Protein AF-L7FP05-F1 (afdb_monomer_lite)

Sequence (248 aa):
MRGLSGYHIMIVSKYLETIKDFINLELVCKKFGGNMEKFHFNPILLNSKTIRYFPNIETLHLWDVEDENFGNGFMMNTKEKVECENKGVLKKEFFRIIVWFDVDFETVDRNKSRNIEFKIVSYTQNDREKFGNVIPSSVTSIGDWCFGECSGLSGVTIPSSVTSIGKYCFYGCSSLSGVTIPSSVTYIGGGCFSECSSLSSVTIPSSVTYIGDRCFSRCSSLSSVTIPSSVRSIGIECFPSDTIVHRN

Radius of gyration: 23.56 Å; chains: 1; bounding box: 48×53×64 Å

pLDDT: mean 91.53, std 10.81, range [43.62, 98.75]

Secondary structure (DSSP, 8-state):
--PPPHHHHHHHGGG--SHHHHHHHHHH-GGGTT-GGG-SB-SS---TTTGGG-TT--EEEE-STTS--TT---B---SS--B----SS-----SEEEEEEEEEHHHHHHTTTSSEEEEEEEE-HHHHHHH-S---TT--EE-TTTTTT-TT----B--TT--EE-TTTTTT-TT--EEE--TT--EE-TTTTTT-TT--EEE--TT--EE-TTTTTT-TT--EEEE-TT--EE-TT-S-TT-EEEE-

Organism: NCBI:txid370355

Structure (mmCIF, N/CA/C/O backbone):
data_AF-L7FP05-F1
#
_entry.id   AF-L7FP05-F1
#
loop_
_atom_site.group_PDB
_atom_site.id
_atom_site.type_symbol
_atom_site.label_atom_id
_atom_site.label_alt_id
_atom_site.label_comp_id
_atom_site.label_asym_id
_atom_site.label_entity_id
_atom_site.label_seq_id
_atom_site.pdbx_PDB_ins_code
_atom_site.Cartn_x
_atom_site.Cartn_y
_atom_site.Cartn_z
_atom_site.occupancy
_atom_site.B_iso_or_equiv
_atom_site.auth_seq_id
_atom_site.auth_comp_id
_atom_site.auth_asym_id
_atom_site.auth_atom_id
_atom_site.pdbx_PDB_model_num
ATOM 1 N N . MET A 1 1 ? -12.040 32.292 33.523 1.00 47.88 1 MET A N 1
ATOM 2 C CA . MET A 1 1 ? -11.312 31.268 32.737 1.00 47.88 1 MET A CA 1
ATOM 3 C C . MET A 1 1 ? -12.309 30.225 32.252 1.00 47.88 1 MET A C 1
ATOM 5 O O . MET A 1 1 ? -12.988 29.637 33.085 1.00 47.88 1 MET A O 1
ATOM 9 N N . ARG A 1 2 ? -12.462 30.013 30.938 1.00 60.38 2 ARG A N 1
ATOM 10 C CA . ARG A 1 2 ? -13.268 28.888 30.428 1.00 60.38 2 ARG A CA 1
ATOM 11 C C . ARG A 1 2 ? -12.472 27.602 30.676 1.00 60.38 2 ARG A C 1
ATOM 13 O O . ARG A 1 2 ? -11.461 27.381 30.026 1.00 60.38 2 ARG A O 1
ATOM 20 N N . GLY A 1 3 ? -12.862 26.818 31.680 1.00 69.50 3 GLY A N 1
ATOM 21 C CA . GLY A 1 3 ? -12.157 25.580 32.031 1.00 69.50 3 GLY A CA 1
ATOM 22 C C . GLY A 1 3 ? -12.378 24.461 31.005 1.00 69.50 3 GLY A C 1
ATOM 23 O O . GLY A 1 3 ? -13.425 24.421 30.361 1.00 69.50 3 GLY A O 1
ATOM 24 N N . LEU A 1 4 ? -11.434 23.517 30.921 1.00 75.56 4 LEU A N 1
ATOM 25 C CA . LEU A 1 4 ? -11.467 22.338 30.037 1.00 75.56 4 LEU A CA 1
ATOM 26 C C . LEU A 1 4 ? -12.818 21.604 30.101 1.00 75.56 4 LEU A C 1
ATOM 28 O O . LEU A 1 4 ? -13.252 21.209 31.184 1.00 75.56 4 LEU A O 1
ATOM 32 N N . SER A 1 5 ? -13.501 21.449 28.967 1.00 82.00 5 SER A N 1
ATOM 33 C CA . SER A 1 5 ? -14.763 20.692 28.859 1.00 82.00 5 SER A CA 1
ATOM 34 C C . SER A 1 5 ? -14.511 19.215 28.530 1.00 82.00 5 SER A C 1
ATOM 36 O O . SER A 1 5 ? -13.389 18.839 28.201 1.00 82.00 5 SER A O 1
ATOM 38 N N . GLY A 1 6 ? -15.558 18.381 28.546 1.00 78.44 6 GLY A N 1
ATOM 39 C CA . GLY A 1 6 ? -15.444 16.978 28.121 1.00 78.44 6 GLY A CA 1
ATOM 40 C C . GLY A 1 6 ? -14.928 16.806 26.684 1.00 78.44 6 GLY A C 1
ATOM 41 O O . GLY A 1 6 ? -14.148 15.902 26.421 1.00 78.44 6 GLY A O 1
ATOM 42 N N . TYR A 1 7 ? -15.251 17.736 25.778 1.00 83.50 7 TYR A N 1
ATOM 43 C CA . TYR A 1 7 ? -14.687 17.738 24.421 1.00 83.50 7 TYR A CA 1
ATOM 44 C C . TYR A 1 7 ? -13.173 17.966 24.411 1.00 83.50 7 TYR A C 1
ATOM 46 O O . TYR A 1 7 ? -12.457 17.315 23.657 1.00 83.50 7 TYR A O 1
ATOM 54 N N . HIS A 1 8 ? -12.665 18.851 25.276 1.00 86.50 8 HIS A N 1
ATOM 55 C CA . HIS A 1 8 ? -11.219 19.048 25.403 1.00 86.50 8 HIS A CA 1
ATOM 56 C C . HIS A 1 8 ? -10.548 17.772 25.911 1.00 86.50 8 HIS A C 1
ATOM 58 O O . HIS A 1 8 ? -9.477 17.410 25.435 1.00 86.50 8 HIS A O 1
ATOM 64 N N . ILE A 1 9 ? -11.201 17.066 26.836 1.00 84.56 9 ILE A N 1
ATOM 65 C CA . ILE A 1 9 ? -10.705 15.784 27.321 1.00 84.56 9 ILE A CA 1
ATOM 66 C C . ILE A 1 9 ? -10.676 14.737 26.216 1.00 84.56 9 ILE A C 1
ATOM 68 O O . ILE A 1 9 ? -9.657 14.080 26.097 1.00 84.56 9 ILE A O 1
ATOM 72 N N . MET A 1 10 ? -11.696 14.624 25.362 1.00 85.12 10 MET A N 1
ATOM 73 C CA . MET A 1 10 ? -11.640 13.686 24.230 1.00 85.12 10 MET A CA 1
ATOM 74 C C . MET A 1 10 ? -10.420 13.926 23.328 1.00 85.12 10 MET A C 1
ATOM 76 O O . MET A 1 10 ? -9.794 12.971 22.877 1.00 85.12 10 MET A O 1
ATOM 80 N N . ILE A 1 11 ? -10.038 15.190 23.112 1.00 84.69 11 ILE A N 1
ATOM 81 C CA . ILE A 1 11 ? -8.838 15.543 22.337 1.00 84.69 11 ILE A CA 1
ATOM 82 C C . ILE A 1 11 ? -7.559 15.119 23.068 1.00 84.69 11 ILE A C 1
ATOM 84 O O . ILE A 1 11 ? -6.631 14.627 22.432 1.00 84.69 11 ILE A O 1
ATOM 88 N N . VAL A 1 12 ? -7.492 15.316 24.386 1.00 85.00 12 VAL A N 1
ATOM 89 C CA . VAL A 1 12 ? -6.332 14.931 25.208 1.00 85.00 12 VAL A CA 1
ATOM 90 C C . VAL A 1 12 ? -6.254 13.412 25.392 1.00 85.00 12 VAL A C 1
ATOM 92 O O . VAL A 1 12 ? -5.159 12.863 25.454 1.00 85.00 12 VAL A O 1
ATOM 95 N N . SER A 1 13 ? -7.392 12.717 25.405 1.00 84.94 13 SER A N 1
ATOM 96 C CA . SER A 1 13 ? -7.488 11.272 25.612 1.00 84.94 13 SER A CA 1
ATOM 97 C C . SER A 1 13 ? -6.746 10.450 24.562 1.00 84.94 13 SER A C 1
ATOM 99 O O . SER A 1 13 ? -6.399 9.311 24.841 1.00 84.94 13 SER A O 1
ATOM 101 N N . LYS A 1 14 ? -6.436 11.024 23.393 1.00 81.88 14 LYS A N 1
ATOM 102 C CA . LYS A 1 14 ? -5.593 10.378 22.373 1.00 81.88 14 LYS A CA 1
ATOM 103 C C . LYS A 1 14 ? -4.158 10.090 22.841 1.00 81.88 14 LYS A C 1
ATOM 105 O O . LYS A 1 14 ? -3.442 9.367 22.165 1.00 81.88 14 LYS A O 1
ATOM 110 N N . TYR A 1 15 ? -3.726 10.718 23.936 1.00 87.31 15 TYR A N 1
ATOM 111 C CA . TYR A 1 15 ? -2.420 10.497 24.559 1.00 87.31 15 TYR A CA 1
ATOM 112 C C . TYR A 1 15 ? -2.486 9.517 25.740 1.00 87.31 15 TYR A C 1
ATOM 114 O O . TYR A 1 15 ? -1.480 9.313 26.409 1.00 87.31 15 TYR A O 1
ATOM 122 N N . LEU A 1 16 ? -3.663 8.963 26.043 1.00 90.44 16 LEU A N 1
ATOM 123 C CA . LEU A 1 16 ? -3.819 7.943 27.075 1.00 90.44 16 LEU A CA 1
ATOM 124 C C . LEU A 1 16 ? -3.597 6.567 26.457 1.00 90.44 16 LEU A C 1
ATOM 126 O O . LEU A 1 16 ? -4.083 6.290 25.364 1.00 90.44 16 LEU A O 1
ATOM 130 N N . GLU A 1 17 ? -2.896 5.702 27.179 1.00 88.62 17 GLU A N 1
ATOM 131 C CA . GLU A 1 17 ? -2.441 4.419 26.638 1.00 88.62 17 GLU A CA 1
ATOM 132 C C . GLU A 1 17 ? -3.298 3.255 27.132 1.00 88.62 17 GLU A C 1
ATOM 134 O O . GLU A 1 17 ? -3.473 2.256 26.435 1.00 88.62 17 GLU A O 1
ATOM 139 N N . THR A 1 18 ? -3.860 3.367 28.338 1.00 92.12 18 THR A N 1
ATOM 140 C CA . THR A 1 18 ? -4.535 2.249 28.995 1.00 92.12 18 THR A CA 1
ATOM 141 C C . THR A 1 18 ? -5.907 2.630 29.517 1.00 92.12 18 THR A C 1
ATOM 143 O O . THR A 1 18 ? -6.175 3.773 29.879 1.00 92.12 18 THR A O 1
ATOM 146 N N . ILE A 1 19 ? -6.778 1.631 29.682 1.00 92.75 19 ILE A N 1
ATOM 147 C CA . ILE A 1 19 ? -8.094 1.829 30.305 1.00 92.75 19 ILE A CA 1
ATOM 148 C C . ILE A 1 19 ? -7.995 2.442 31.712 1.00 92.75 19 ILE A C 1
ATOM 150 O O . ILE A 1 19 ? -8.890 3.168 32.140 1.00 92.75 19 ILE A O 1
ATOM 154 N N . LYS A 1 20 ? -6.893 2.187 32.432 1.00 92.94 20 LYS A N 1
ATOM 155 C CA . LYS A 1 20 ? -6.668 2.725 33.776 1.00 92.94 20 LYS A CA 1
ATOM 156 C C . LYS A 1 20 ? -6.564 4.247 33.755 1.00 92.94 20 LYS A C 1
ATOM 158 O O . LYS A 1 20 ? -7.056 4.888 34.678 1.00 92.94 20 LYS A O 1
ATOM 163 N N . ASP A 1 21 ? -5.993 4.821 32.704 1.00 92.38 21 ASP A N 1
ATOM 164 C CA . ASP A 1 21 ? -5.861 6.269 32.567 1.00 92.38 21 ASP A CA 1
ATOM 165 C C . ASP A 1 21 ? -7.227 6.941 32.402 1.00 92.38 21 ASP A C 1
ATOM 167 O O . ASP A 1 21 ? -7.508 7.948 33.052 1.00 92.38 21 ASP A O 1
ATOM 171 N N . PHE A 1 22 ? -8.117 6.333 31.612 1.00 92.06 22 PHE A N 1
ATOM 172 C CA . PHE A 1 22 ? -9.500 6.791 31.448 1.00 92.06 22 PHE A CA 1
ATOM 173 C C . PHE A 1 22 ? -10.290 6.672 32.753 1.00 92.06 22 PHE A C 1
ATOM 175 O O . PHE A 1 22 ? -10.949 7.627 33.164 1.00 92.06 22 PHE A O 1
ATOM 182 N N . ILE A 1 23 ? -10.178 5.532 33.442 1.00 90.75 23 ILE A N 1
ATOM 183 C CA . ILE A 1 23 ? -10.832 5.318 34.739 1.00 90.75 23 ILE A CA 1
ATOM 184 C C . ILE A 1 23 ? -10.350 6.358 35.756 1.00 90.75 23 ILE A C 1
ATOM 186 O O . ILE A 1 23 ? -11.165 7.002 36.414 1.00 90.75 23 ILE A O 1
ATOM 190 N N . ASN A 1 24 ? -9.036 6.565 35.866 1.00 91.19 24 ASN A N 1
ATOM 191 C CA . ASN A 1 24 ? -8.465 7.561 36.770 1.00 91.19 24 ASN A CA 1
ATOM 192 C C . ASN A 1 24 ? -8.972 8.968 36.440 1.00 91.19 24 ASN A C 1
ATOM 194 O O . ASN A 1 24 ? -9.304 9.725 37.347 1.00 91.19 24 ASN A O 1
ATOM 198 N N . LEU A 1 25 ? -9.071 9.314 35.157 1.00 87.69 25 LEU A N 1
ATOM 199 C CA . LEU A 1 25 ? -9.547 10.621 34.723 1.00 87.69 25 LEU A CA 1
ATOM 200 C C . LEU A 1 25 ? -10.992 10.899 35.159 1.00 87.69 25 LEU A C 1
ATOM 202 O O . LEU A 1 25 ? -11.276 11.993 35.655 1.00 87.69 25 LEU A O 1
ATOM 206 N N . GLU A 1 26 ? -11.890 9.922 35.012 1.00 88.25 26 GLU A N 1
ATOM 207 C CA . GLU A 1 26 ? -13.285 10.067 35.443 1.00 88.25 26 GLU A CA 1
ATOM 208 C C . GLU A 1 26 ? -13.436 10.057 36.970 1.00 88.25 26 GLU A C 1
ATOM 210 O O . GLU A 1 26 ? -14.235 10.820 37.517 1.00 88.25 26 GLU A O 1
ATOM 215 N N . LEU A 1 27 ? -12.652 9.232 37.674 1.00 87.81 27 LEU A N 1
ATOM 216 C CA . LEU A 1 27 ? -12.727 9.117 39.133 1.00 87.81 27 LEU A CA 1
ATOM 217 C C . LEU A 1 27 ? -12.130 10.330 39.857 1.00 87.81 27 LEU A C 1
ATOM 219 O O . LEU A 1 27 ? -12.672 10.767 40.873 1.00 87.81 27 LEU A O 1
ATOM 223 N N . VAL A 1 28 ? -11.027 10.889 39.350 1.00 86.56 28 VAL A N 1
ATOM 224 C CA . VAL A 1 28 ? -10.329 12.018 39.988 1.00 86.56 28 VAL A CA 1
ATOM 225 C C . VAL A 1 28 ? -11.101 13.325 39.806 1.00 86.56 28 VAL A C 1
ATOM 227 O O . VAL A 1 28 ? -11.087 14.181 40.692 1.00 86.56 28 VAL A O 1
ATOM 230 N N . CYS A 1 29 ? -11.812 13.499 38.688 1.00 82.88 29 CYS A N 1
ATOM 231 C CA . CYS A 1 29 ? -12.548 14.725 38.409 1.00 82.88 29 CYS A CA 1
ATOM 232 C C . CYS A 1 29 ? -13.992 14.436 37.991 1.00 82.88 29 CYS A C 1
ATOM 234 O O . CYS A 1 29 ? -14.268 14.141 36.832 1.00 82.88 29 CYS A O 1
ATOM 236 N N . LYS A 1 30 ? -14.947 14.669 38.907 1.00 82.75 30 LYS A N 1
ATOM 237 C CA . LYS A 1 30 ? -16.396 14.509 38.653 1.00 82.75 30 LYS A CA 1
ATOM 238 C C . LYS A 1 30 ? -16.899 15.260 37.415 1.00 82.75 30 LYS A C 1
ATOM 240 O O . LYS A 1 30 ? -17.884 14.854 36.811 1.00 82.75 30 LYS A O 1
ATOM 245 N N . LYS A 1 31 ? -16.222 16.346 37.022 1.00 85.00 31 LYS A N 1
ATOM 246 C CA . LYS A 1 31 ? -16.524 17.108 35.800 1.00 85.00 31 LYS A CA 1
ATOM 247 C C . LYS A 1 31 ? -16.411 16.256 34.528 1.00 85.00 31 LYS A C 1
ATOM 249 O O . LYS A 1 31 ? -17.045 16.576 33.525 1.00 85.00 31 LYS A O 1
ATOM 254 N N . PHE A 1 32 ? -15.587 15.213 34.560 1.00 84.81 32 PHE A N 1
ATOM 255 C CA . PHE A 1 32 ? -15.352 14.293 33.452 1.00 84.81 32 PHE A CA 1
ATOM 256 C C . PHE A 1 32 ? -16.099 12.966 33.616 1.00 84.81 32 PHE A C 1
ATOM 258 O O . PHE A 1 32 ? -15.857 12.055 32.838 1.00 84.81 32 PHE A O 1
ATOM 265 N N . GLY A 1 33 ? -17.020 12.850 34.578 1.00 85.25 33 GLY A N 1
ATOM 266 C CA . GLY A 1 33 ? -17.894 11.681 34.661 1.00 85.25 33 GLY A CA 1
ATOM 267 C C . GLY A 1 33 ? -18.736 11.520 33.390 1.00 85.25 33 GLY A C 1
ATOM 268 O O . GLY A 1 33 ? -19.218 12.514 32.835 1.00 85.25 33 GLY A O 1
ATOM 269 N N . GLY A 1 34 ? -18.880 10.278 32.915 1.00 86.38 34 GLY A N 1
ATOM 270 C CA . GLY A 1 34 ? -19.627 9.959 31.692 1.00 86.38 34 GLY A CA 1
ATOM 271 C C . GLY A 1 34 ? -18.935 10.443 30.415 1.00 86.38 34 GLY A C 1
ATOM 272 O O . GLY A 1 34 ? -19.577 10.673 29.391 1.00 86.38 34 GLY A O 1
ATOM 273 N N . ASN A 1 35 ? -17.622 10.676 30.450 1.00 88.69 35 ASN A N 1
ATOM 274 C CA . ASN A 1 35 ? -16.885 11.097 29.268 1.00 88.69 35 ASN A CA 1
ATOM 275 C C . ASN A 1 35 ? -16.596 9.923 28.327 1.00 88.69 35 ASN A C 1
ATOM 277 O O . ASN A 1 35 ? -16.572 10.125 27.115 1.00 88.69 35 ASN A O 1
ATOM 281 N N . MET A 1 36 ? -16.439 8.709 28.857 1.00 90.94 36 MET A N 1
ATOM 282 C CA . MET A 1 36 ? -16.279 7.488 28.066 1.00 90.94 36 MET A CA 1
ATOM 283 C C . MET A 1 36 ? -17.502 7.196 27.178 1.00 90.94 36 MET A C 1
ATOM 285 O O . MET A 1 36 ? -17.346 6.669 26.080 1.00 90.94 36 MET A O 1
ATOM 289 N N . GLU A 1 37 ? -18.701 7.630 27.579 1.00 92.81 37 GLU A N 1
ATOM 290 C CA . GLU A 1 37 ? -19.934 7.518 26.780 1.00 92.81 37 GLU A CA 1
ATOM 291 C C . GLU A 1 37 ? -19.918 8.376 25.505 1.00 92.81 37 GLU A C 1
ATOM 293 O O . GLU A 1 37 ? -20.735 8.169 24.613 1.00 92.81 37 GLU A O 1
ATOM 298 N N . LYS A 1 38 ? -19.001 9.343 25.395 1.00 92.19 38 LYS A N 1
ATOM 299 C CA . LYS A 1 38 ? -18.910 10.244 24.234 1.00 92.19 38 LYS A CA 1
ATOM 300 C C . LYS A 1 38 ? -18.060 9.677 23.101 1.00 92.19 38 LYS A C 1
ATOM 302 O O . LYS A 1 38 ? -17.993 10.278 22.031 1.00 92.19 38 LYS A O 1
ATOM 307 N N . PHE A 1 39 ? -17.364 8.566 23.333 1.00 93.62 39 PHE A N 1
ATOM 308 C CA . PHE A 1 39 ? -16.566 7.916 22.303 1.00 93.62 39 PHE A CA 1
ATOM 309 C C . PHE A 1 39 ? -17.448 7.025 21.431 1.00 93.62 39 PHE A C 1
ATOM 311 O O . PHE A 1 39 ? -18.054 6.068 21.907 1.00 93.62 39 PHE A O 1
ATOM 318 N N . HIS A 1 40 ? -17.455 7.335 20.138 1.00 95.00 40 HIS A N 1
ATOM 319 C CA . HIS A 1 40 ? -18.141 6.564 19.099 1.00 95.00 40 HIS A CA 1
ATOM 320 C C . HIS A 1 40 ? -17.205 5.593 18.366 1.00 95.00 40 HIS A C 1
ATOM 322 O O . HIS A 1 40 ? -17.649 4.718 17.625 1.00 95.00 40 HIS A O 1
ATOM 328 N N . PHE A 1 41 ? -15.905 5.708 18.620 1.00 94.44 41 PHE A N 1
ATOM 329 C CA . PHE A 1 41 ? -14.872 4.780 18.189 1.00 94.44 41 PHE A CA 1
ATOM 330 C C . PHE A 1 41 ? -13.956 4.463 19.365 1.00 94.44 41 PHE A C 1
ATOM 332 O O . PHE A 1 41 ? -13.854 5.250 20.309 1.00 94.44 41 PHE A O 1
ATOM 339 N N . ASN A 1 42 ? -13.296 3.312 19.326 1.00 94.38 42 ASN A N 1
ATOM 340 C CA . ASN A 1 42 ? -12.381 2.906 20.381 1.00 94.38 42 ASN A CA 1
ATOM 341 C C . ASN A 1 42 ? -11.147 3.829 20.440 1.00 94.38 42 ASN A C 1
ATOM 343 O O . ASN A 1 42 ? -10.404 3.907 19.464 1.00 94.38 42 ASN A O 1
ATOM 347 N N . PRO A 1 43 ? -10.907 4.530 21.567 1.00 91.75 43 PRO A N 1
ATOM 348 C CA . PRO A 1 43 ? -9.769 5.444 21.693 1.00 91.75 43 PRO A CA 1
ATOM 349 C C . PRO A 1 43 ? -8.447 4.727 21.998 1.00 91.75 43 PRO A C 1
ATOM 351 O O . PRO A 1 43 ? -7.385 5.324 21.871 1.00 91.75 43 PRO A O 1
ATOM 354 N N . ILE A 1 44 ? -8.535 3.467 22.421 1.00 91.94 44 ILE A N 1
ATOM 355 C CA . ILE A 1 44 ? -7.437 2.549 22.726 1.00 91.94 44 ILE A CA 1
ATOM 356 C C . ILE A 1 44 ? -7.823 1.150 22.233 1.00 91.94 44 ILE A C 1
ATOM 358 O O . ILE A 1 44 ? -8.977 0.912 21.860 1.00 91.94 44 ILE A O 1
ATOM 362 N N . LEU A 1 45 ? -6.886 0.206 22.291 1.00 90.75 45 LEU A N 1
ATOM 363 C CA . LEU A 1 45 ? -7.185 -1.210 22.102 1.00 90.75 45 LEU A CA 1
ATOM 364 C C . LEU A 1 45 ? -8.260 -1.675 23.101 1.00 90.75 45 LEU A C 1
ATOM 366 O O . LEU A 1 45 ? -8.149 -1.443 24.311 1.00 90.75 45 LEU A O 1
ATOM 370 N N . LEU A 1 46 ? -9.289 -2.360 22.601 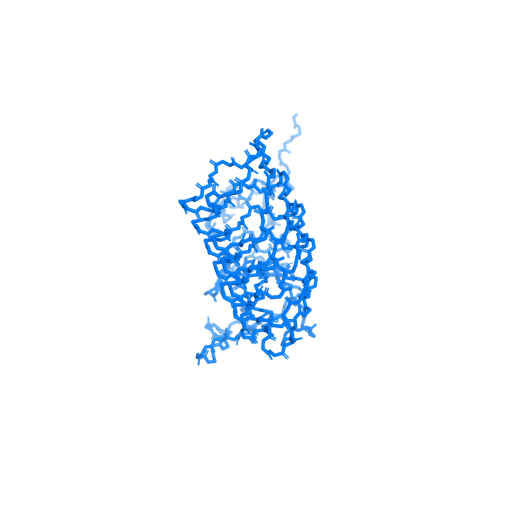1.00 91.75 46 LEU A N 1
ATOM 371 C CA . LEU A 1 46 ? -10.349 -2.929 23.429 1.00 91.75 46 LEU A CA 1
ATOM 372 C C . LEU A 1 46 ? -10.317 -4.451 23.417 1.00 91.75 46 LEU A C 1
ATOM 374 O O . LEU A 1 46 ? -9.893 -5.079 22.458 1.00 91.75 46 LEU A O 1
ATOM 378 N N . ASN A 1 47 ? -10.826 -5.022 24.500 1.00 91.12 47 ASN A N 1
ATOM 379 C CA . ASN A 1 47 ? -11.118 -6.440 24.634 1.00 91.12 47 ASN A CA 1
ATOM 380 C C . ASN A 1 47 ? -12.468 -6.623 25.338 1.00 91.12 47 ASN A C 1
ATOM 382 O O . ASN A 1 47 ? -13.071 -5.657 25.827 1.00 91.12 47 ASN A O 1
ATOM 386 N N . SER A 1 48 ? -12.935 -7.865 25.436 1.00 88.75 48 SER A N 1
ATOM 387 C CA . SER A 1 48 ? -14.198 -8.249 26.084 1.00 88.75 48 SER A CA 1
ATOM 388 C C . SER A 1 48 ? -14.392 -7.657 27.486 1.00 88.75 48 SER A C 1
ATOM 390 O O . SER A 1 48 ? -15.526 -7.421 27.903 1.00 88.75 48 SER A O 1
ATOM 392 N N . LYS A 1 49 ? -13.311 -7.364 28.224 1.00 89.94 49 LYS A N 1
ATOM 393 C CA . LYS A 1 49 ? -13.376 -6.759 29.564 1.00 89.94 49 LYS A CA 1
ATOM 394 C C . LYS A 1 49 ? -13.426 -5.233 29.537 1.00 89.94 49 LYS A C 1
ATOM 396 O O . LYS A 1 49 ? -13.983 -4.646 30.468 1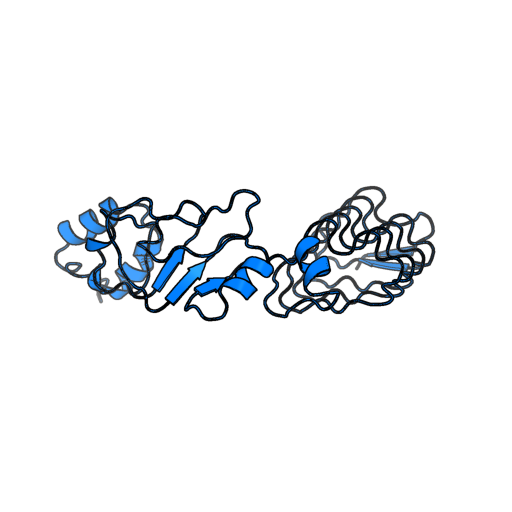.00 89.94 49 LYS A O 1
ATOM 401 N N . THR A 1 50 ? -12.825 -4.586 28.539 1.00 92.56 50 THR A N 1
ATOM 402 C CA . THR A 1 50 ? -12.692 -3.121 28.488 1.00 92.56 50 THR A CA 1
ATOM 403 C C . THR A 1 50 ? -13.760 -2.441 27.638 1.00 92.56 50 THR A C 1
ATOM 405 O O . THR A 1 50 ? -14.114 -1.300 27.923 1.00 92.56 50 THR A O 1
ATOM 408 N N . ILE A 1 51 ? -14.357 -3.132 26.665 1.00 92.69 51 ILE A N 1
ATOM 409 C CA . ILE A 1 51 ? -15.380 -2.537 25.791 1.00 92.69 51 ILE A CA 1
ATOM 410 C C . ILE A 1 51 ? -16.606 -2.014 26.550 1.00 92.69 51 ILE A C 1
ATOM 412 O O . ILE A 1 51 ? -17.190 -1.003 26.172 1.00 92.69 51 ILE A O 1
ATOM 416 N N . ARG A 1 52 ? -16.957 -2.646 27.676 1.00 92.44 52 ARG A N 1
ATOM 417 C CA . ARG A 1 52 ? -18.078 -2.232 28.537 1.00 92.44 52 ARG A CA 1
ATOM 418 C C . ARG A 1 52 ? -17.937 -0.824 29.124 1.00 92.44 52 ARG A C 1
ATOM 420 O O . ARG A 1 52 ? -18.939 -0.260 29.540 1.00 92.44 52 ARG A O 1
ATOM 427 N N . TYR A 1 53 ? -16.722 -0.270 29.180 1.00 92.94 53 TYR A N 1
ATOM 428 C CA . TYR A 1 53 ? -16.502 1.104 29.641 1.00 92.94 53 TYR A CA 1
ATOM 429 C C . TYR A 1 53 ? -16.890 2.146 28.585 1.00 92.94 53 TYR A C 1
ATOM 431 O O . TYR A 1 53 ? -17.108 3.300 28.932 1.00 92.94 53 TYR A O 1
ATOM 439 N N . PHE A 1 54 ? -17.022 1.744 27.319 1.00 94.44 54 PHE A N 1
ATOM 440 C CA . PHE A 1 54 ? -17.350 2.620 26.197 1.00 94.44 54 PHE A CA 1
ATOM 441 C C . PHE A 1 54 ? -18.662 2.163 25.528 1.00 94.44 54 PHE A C 1
ATOM 443 O O . PHE A 1 54 ? -18.650 1.550 24.454 1.00 94.44 54 PHE A O 1
ATOM 450 N N . PRO A 1 55 ? -19.820 2.415 26.164 1.00 93.06 55 PRO A N 1
ATOM 451 C CA . PRO A 1 55 ? -21.093 1.814 25.759 1.00 93.06 55 PRO A CA 1
ATOM 452 C C . PRO A 1 55 ? -21.548 2.226 24.351 1.00 93.06 55 PRO A C 1
ATOM 454 O O . PRO A 1 55 ? -22.135 1.409 23.640 1.00 93.06 55 PRO A O 1
ATOM 457 N N . ASN A 1 56 ? -21.207 3.444 23.919 1.00 95.38 56 ASN A N 1
ATOM 458 C CA . ASN A 1 56 ? -21.680 4.043 22.666 1.00 95.38 56 ASN A CA 1
ATOM 459 C C . ASN A 1 56 ? -20.720 3.867 21.478 1.00 95.38 56 ASN A C 1
ATOM 461 O O . ASN A 1 56 ? -20.898 4.517 20.449 1.00 95.38 56 ASN A O 1
ATOM 465 N N . ILE A 1 57 ? -19.716 2.985 21.584 1.00 95.12 57 ILE A N 1
ATOM 466 C CA . ILE A 1 57 ? -18.866 2.668 20.429 1.00 95.12 57 ILE A CA 1
ATOM 467 C C . ILE A 1 57 ? -19.704 1.993 19.351 1.00 95.12 57 ILE A C 1
ATOM 469 O O . ILE A 1 57 ? -20.285 0.926 19.578 1.00 95.12 57 ILE A O 1
ATOM 473 N N . GLU A 1 58 ? -19.677 2.609 18.177 1.00 96.44 58 GLU A N 1
ATOM 474 C CA . GLU A 1 58 ? -20.328 2.175 16.945 1.00 96.44 58 GLU A CA 1
ATOM 475 C C . GLU A 1 58 ? -19.311 1.857 15.840 1.00 96.44 58 GLU A C 1
ATOM 477 O O . GLU A 1 58 ? -19.612 1.061 14.955 1.00 96.44 58 GLU A O 1
ATOM 482 N N . THR A 1 59 ? -18.105 2.434 15.905 1.00 97.31 59 THR A N 1
ATOM 483 C CA . THR A 1 59 ? -17.006 2.169 14.970 1.00 97.31 59 THR A CA 1
ATOM 484 C C . THR A 1 59 ? -15.873 1.425 15.671 1.00 97.31 59 THR A C 1
ATOM 486 O O . THR A 1 59 ? -15.299 1.934 16.632 1.00 97.31 59 THR A O 1
ATOM 489 N N . LEU A 1 60 ? -15.520 0.240 15.177 1.00 96.38 60 LEU A N 1
ATOM 490 C CA . LEU A 1 60 ? -14.370 -0.522 15.665 1.00 96.38 60 LEU A CA 1
ATOM 491 C C . LEU A 1 60 ? -13.159 -0.289 14.761 1.00 96.38 60 LEU A C 1
ATOM 493 O O . LEU A 1 60 ? -13.195 -0.608 13.578 1.00 96.38 60 LEU A O 1
ATOM 497 N N . HIS A 1 61 ? -12.079 0.233 15.322 1.00 96.31 61 HIS A N 1
ATOM 498 C CA . HIS A 1 61 ? -10.762 0.274 14.706 1.00 96.31 61 HIS A CA 1
ATOM 499 C C . HIS A 1 61 ? -9.966 -0.957 15.138 1.00 96.31 61 HIS A C 1
ATOM 501 O O . HIS A 1 61 ? -9.826 -1.199 16.338 1.00 96.31 61 HIS A O 1
ATOM 507 N N . LEU A 1 62 ? -9.445 -1.691 14.156 1.00 94.75 62 LEU A N 1
ATOM 508 C CA . LEU A 1 62 ? -8.502 -2.794 14.326 1.00 94.75 62 LEU A CA 1
ATOM 509 C C . LEU A 1 62 ? -7.153 -2.354 13.754 1.00 94.75 62 LEU A C 1
ATOM 511 O O . LEU A 1 62 ? -7.065 -2.011 12.571 1.00 94.75 62 LEU A O 1
ATOM 515 N N . TRP A 1 63 ? -6.125 -2.315 14.593 1.00 93.38 63 TRP A N 1
ATOM 516 C CA . TRP A 1 63 ? -4.770 -1.897 14.231 1.00 93.38 63 TRP A CA 1
ATOM 517 C C . TRP A 1 63 ? -3.828 -3.069 13.995 1.00 93.38 63 TRP A C 1
ATOM 519 O O . TRP A 1 63 ? -2.894 -2.912 13.215 1.00 93.38 63 TRP A O 1
ATOM 529 N N . ASP A 1 64 ? -4.100 -4.222 14.603 1.00 90.19 64 ASP A N 1
ATOM 530 C CA . ASP A 1 64 ? -3.339 -5.457 14.424 1.00 90.19 64 ASP A CA 1
ATOM 531 C C . ASP A 1 64 ? -4.266 -6.652 14.136 1.00 90.19 64 ASP A C 1
ATOM 533 O O . ASP A 1 64 ? -5.458 -6.630 14.454 1.00 90.19 64 ASP A O 1
ATOM 537 N N . VAL A 1 65 ? -3.718 -7.697 13.512 1.00 87.69 65 VAL A N 1
ATOM 538 C CA . VAL A 1 65 ? -4.436 -8.943 13.194 1.00 87.69 65 VAL A CA 1
ATOM 539 C C . VAL A 1 65 ? -4.908 -9.685 14.447 1.00 87.69 65 VAL A C 1
ATOM 541 O O . VAL A 1 65 ? -5.908 -10.401 14.389 1.00 87.69 65 VAL A O 1
ATOM 544 N N . GLU A 1 66 ? -4.221 -9.501 15.578 1.00 86.50 66 GLU A N 1
ATOM 545 C CA . GLU A 1 66 ? -4.563 -10.125 16.860 1.00 86.50 66 GLU A CA 1
ATOM 546 C C . GLU A 1 66 ? -5.594 -9.330 17.681 1.00 86.50 66 GLU A C 1
ATOM 548 O O . GLU A 1 66 ? -5.992 -9.775 18.764 1.00 86.50 66 GLU A O 1
ATOM 553 N N . ASP A 1 67 ? -6.046 -8.171 17.192 1.00 89.69 67 ASP A N 1
ATOM 554 C CA . ASP A 1 67 ? -7.036 -7.352 17.887 1.00 89.69 67 ASP A CA 1
ATOM 555 C C . ASP A 1 67 ? -8.374 -8.099 18.041 1.00 89.69 67 ASP A C 1
ATOM 557 O O . ASP A 1 67 ? -8.872 -8.772 17.131 1.00 89.69 67 ASP A O 1
ATOM 561 N N . GLU A 1 68 ? -9.010 -7.957 19.209 1.00 90.00 68 GLU A N 1
ATOM 562 C CA . GLU A 1 68 ? -10.302 -8.595 19.455 1.00 90.00 68 GLU A CA 1
ATOM 563 C C . GLU A 1 68 ? -11.385 -7.978 18.554 1.00 90.00 68 GLU A C 1
ATOM 565 O O . GLU A 1 68 ? -11.667 -6.781 18.603 1.00 90.00 68 GLU A O 1
ATOM 570 N N . ASN A 1 69 ? -12.035 -8.817 17.745 1.00 89.31 69 ASN A N 1
ATOM 571 C CA . ASN A 1 69 ? -13.060 -8.385 16.791 1.00 89.31 69 ASN A CA 1
ATOM 572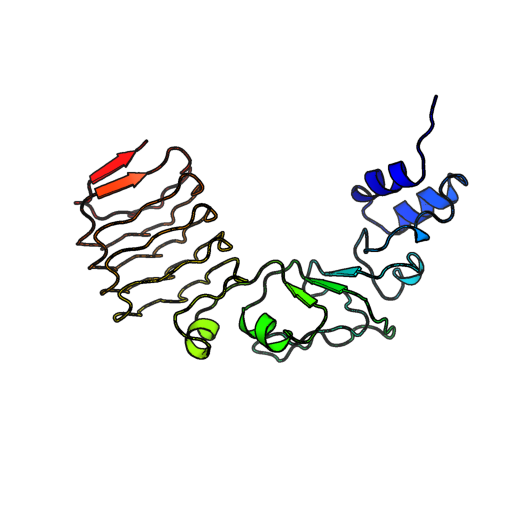 C C . ASN A 1 69 ? -14.502 -8.519 17.314 1.00 89.31 69 ASN A C 1
ATOM 574 O O . ASN A 1 69 ? -15.445 -8.187 16.596 1.00 89.31 69 ASN A O 1
ATOM 578 N N . PHE A 1 70 ? -14.693 -9.007 18.545 1.00 90.88 70 PHE A N 1
ATOM 579 C CA . PHE A 1 70 ? -15.995 -9.122 19.219 1.00 90.88 70 PHE A CA 1
ATOM 580 C C . PHE A 1 70 ? -17.084 -9.858 18.419 1.00 90.88 70 PHE A C 1
ATOM 582 O O . PHE A 1 70 ? -18.248 -9.448 18.428 1.00 90.88 70 PHE A O 1
ATOM 589 N N . GLY A 1 71 ? -16.741 -10.921 17.687 1.00 85.50 71 GLY A N 1
ATOM 590 C CA . GLY A 1 71 ? -17.718 -11.619 16.844 1.00 85.50 71 GLY A CA 1
ATOM 591 C C . GLY A 1 71 ? -17.764 -11.139 15.399 1.00 85.50 71 GLY A C 1
ATOM 592 O O . GLY A 1 71 ? -18.479 -11.741 14.602 1.00 85.50 71 GLY A O 1
ATOM 593 N N . ASN A 1 72 ? -17.022 -10.086 15.050 1.00 86.19 72 ASN A N 1
ATOM 594 C CA . ASN A 1 72 ? -17.034 -9.477 13.720 1.00 86.19 72 ASN A CA 1
ATOM 595 C C . ASN A 1 72 ? -15.819 -9.866 12.877 1.00 86.19 72 ASN A C 1
ATOM 597 O O . ASN A 1 72 ? -15.450 -9.133 11.958 1.00 86.19 72 ASN A O 1
ATOM 601 N N . GLY A 1 73 ? -15.198 -11.008 13.178 1.00 81.88 73 GLY A N 1
ATOM 602 C CA . GLY A 1 73 ? -14.088 -11.549 12.407 1.00 81.88 73 GLY A CA 1
ATOM 603 C C . GLY A 1 73 ? -14.379 -11.569 10.910 1.00 81.88 73 GLY A C 1
ATOM 604 O O . GLY A 1 73 ? -15.534 -11.651 10.469 1.00 81.88 73 GLY A O 1
ATOM 605 N N . PHE A 1 74 ? -13.329 -11.454 10.108 1.00 81.94 74 PHE A N 1
ATOM 606 C CA . PHE A 1 74 ? -13.456 -11.392 8.665 1.00 81.94 74 PHE A CA 1
ATOM 607 C C . PHE A 1 74 ? -12.558 -12.382 7.953 1.00 81.94 74 PHE A C 1
ATOM 609 O O . PHE A 1 74 ? -11.644 -12.974 8.518 1.00 81.94 74 PHE A O 1
ATOM 616 N N . MET A 1 75 ? -12.945 -12.641 6.711 1.00 77.25 75 MET A N 1
ATOM 617 C CA . MET A 1 75 ? -12.392 -13.711 5.910 1.00 77.25 75 MET A CA 1
ATOM 618 C C . MET A 1 75 ? -11.060 -13.268 5.317 1.00 77.25 75 MET A C 1
ATOM 620 O O . MET A 1 75 ? -11.071 -12.551 4.319 1.00 77.25 75 MET A O 1
ATOM 624 N N . MET A 1 76 ? -9.947 -13.692 5.915 1.00 77.81 76 MET A N 1
ATOM 625 C CA . MET A 1 76 ? -8.603 -13.410 5.408 1.00 77.81 76 MET A CA 1
ATOM 626 C C . MET A 1 76 ? -8.111 -14.509 4.464 1.00 77.81 76 MET A C 1
ATOM 628 O O . MET A 1 76 ? -8.580 -15.654 4.511 1.00 77.81 76 MET A O 1
ATOM 632 N N . ASN A 1 77 ? -7.178 -14.152 3.587 1.00 63.88 77 ASN A N 1
ATOM 633 C CA . ASN A 1 77 ? -6.466 -15.074 2.710 1.00 63.88 77 ASN A CA 1
ATOM 634 C C . ASN A 1 77 ? -5.119 -15.481 3.332 1.00 63.88 77 ASN A C 1
ATOM 636 O O . ASN A 1 77 ? -4.049 -15.069 2.898 1.00 63.88 77 ASN A O 1
ATOM 640 N N . THR A 1 78 ? -5.149 -16.262 4.405 1.00 59.41 78 THR A N 1
ATOM 641 C CA . THR A 1 78 ? -3.945 -16.896 4.956 1.00 59.41 78 THR A CA 1
ATOM 642 C C . THR A 1 78 ? -3.912 -18.370 4.535 1.00 59.41 78 THR A C 1
ATOM 644 O O . THR A 1 78 ? -4.948 -19.011 4.351 1.00 59.41 78 THR A O 1
ATOM 647 N N . LYS A 1 79 ? -2.706 -18.919 4.296 1.00 49.16 79 LYS A N 1
ATOM 648 C CA . LYS A 1 79 ? -2.508 -20.332 3.885 1.00 49.16 79 LYS A CA 1
ATOM 649 C C . LYS A 1 79 ? -3.077 -21.324 4.905 1.00 49.16 79 LYS A C 1
ATOM 651 O O . LYS A 1 79 ? -3.441 -22.443 4.556 1.00 49.16 79 LYS A O 1
ATOM 656 N N . GLU A 1 80 ? -3.188 -20.891 6.149 1.00 43.62 80 GLU A N 1
ATOM 657 C CA . GLU A 1 80 ? -4.098 -21.444 7.137 1.00 43.62 80 GLU A CA 1
ATOM 658 C C . GLU A 1 80 ? -5.349 -20.583 7.067 1.00 43.62 80 GLU A C 1
ATOM 660 O O . GLU A 1 80 ? -5.217 -19.371 7.155 1.00 43.62 80 GLU A O 1
ATOM 665 N N . LYS A 1 81 ? -6.538 -21.163 6.878 1.00 46.59 81 LYS A N 1
ATOM 666 C CA . LYS A 1 81 ? -7.815 -20.436 6.935 1.00 46.59 81 LYS A CA 1
ATOM 667 C C . LYS A 1 81 ? -8.031 -19.880 8.347 1.00 46.59 81 LYS A C 1
ATOM 669 O O . LYS A 1 81 ? -8.874 -20.376 9.086 1.00 46.59 81 LYS A O 1
ATOM 674 N N . VAL A 1 82 ? -7.249 -18.885 8.737 1.00 48.00 82 VAL A N 1
ATOM 675 C CA . VAL A 1 82 ? -7.453 -18.123 9.951 1.00 48.00 82 VAL A CA 1
ATOM 676 C C . VAL A 1 82 ? -8.570 -17.168 9.584 1.00 48.00 82 VAL A C 1
ATOM 678 O O . VAL A 1 82 ? -8.368 -16.057 9.100 1.00 48.00 82 VAL A O 1
ATOM 681 N N . GLU A 1 83 ? -9.799 -17.640 9.758 1.00 53.66 83 GLU A N 1
ATOM 682 C CA . GLU A 1 83 ? -10.829 -16.717 10.193 1.00 53.66 83 GLU A CA 1
ATOM 683 C C . GLU A 1 83 ? -10.244 -15.973 11.399 1.00 53.66 83 GLU A C 1
ATOM 685 O O . GLU A 1 83 ? -9.572 -16.594 12.227 1.00 53.66 83 GLU A O 1
ATOM 690 N N . CYS A 1 84 ? -10.450 -14.658 11.512 1.00 55.94 84 CYS A N 1
ATOM 691 C CA . CYS A 1 84 ? -10.248 -13.982 12.793 1.00 55.94 84 CYS A CA 1
ATOM 692 C C . CYS A 1 84 ? -11.292 -14.555 13.776 1.00 55.94 84 CYS A C 1
ATOM 694 O O . CYS A 1 84 ? -12.320 -13.941 14.057 1.00 55.94 84 CYS A O 1
ATOM 696 N N . GLU A 1 85 ? -11.091 -15.800 14.191 1.00 56.28 85 GLU A N 1
ATOM 697 C CA . GLU A 1 85 ? -12.021 -16.635 14.920 1.00 56.28 85 GLU A CA 1
ATOM 698 C C . GLU A 1 85 ? -12.082 -16.147 16.364 1.00 56.28 85 GLU A C 1
ATOM 700 O O . GLU A 1 85 ? -11.119 -15.625 16.931 1.00 56.28 85 GLU A O 1
ATOM 705 N N . ASN A 1 86 ? -13.267 -16.281 16.948 1.00 54.88 86 ASN A N 1
ATOM 706 C CA . ASN A 1 86 ? -13.657 -15.638 18.195 1.00 54.88 86 ASN A CA 1
ATOM 707 C C . ASN A 1 86 ? -12.822 -16.101 19.401 1.00 54.88 86 ASN A C 1
ATOM 709 O O . ASN A 1 86 ? -13.238 -16.986 20.151 1.00 54.88 86 ASN A O 1
ATOM 713 N N . LYS A 1 87 ? -11.697 -15.435 19.677 1.00 54.84 87 LYS A N 1
ATOM 714 C CA . LYS A 1 87 ? -11.044 -15.472 20.993 1.00 54.84 87 LYS A CA 1
ATOM 715 C C . LYS A 1 87 ? -11.826 -14.590 21.984 1.00 54.84 87 LYS A C 1
ATOM 717 O O . LYS A 1 87 ? -11.331 -13.562 22.424 1.00 54.84 87 LYS A O 1
ATOM 722 N N . GLY A 1 88 ? -13.060 -14.959 22.345 1.00 57.50 88 GLY A N 1
ATOM 723 C CA . GLY A 1 88 ? -13.801 -14.224 23.381 1.00 57.50 88 GLY A CA 1
ATOM 724 C C . GLY A 1 88 ? -15.319 -14.377 23.351 1.00 57.50 88 GLY A C 1
ATOM 725 O O . GLY A 1 88 ? -15.959 -14.318 22.311 1.00 57.50 88 GLY A O 1
ATOM 726 N N . VAL A 1 89 ? -15.903 -14.542 24.536 1.00 63.44 89 VAL A N 1
ATOM 727 C CA . VAL A 1 89 ? -17.317 -14.867 24.815 1.00 63.44 89 VAL A CA 1
ATOM 728 C C . VAL A 1 89 ? -18.293 -13.706 24.515 1.00 63.44 89 VAL A C 1
ATOM 730 O O . VAL A 1 89 ? -19.506 -13.875 24.630 1.00 63.44 89 VAL A O 1
ATOM 733 N N . LEU A 1 90 ? -17.806 -12.528 24.104 1.00 77.38 90 LEU A N 1
ATOM 734 C CA . LEU A 1 90 ? -18.630 -11.335 23.891 1.00 77.38 90 LEU A CA 1
ATOM 735 C C . LEU A 1 90 ? -18.817 -11.031 22.399 1.00 77.38 90 LEU A C 1
ATOM 737 O O . LEU A 1 90 ? -17.868 -10.677 21.705 1.00 77.38 90 LEU A O 1
ATOM 741 N N . LYS A 1 91 ? -20.067 -11.123 21.931 1.00 85.38 91 LYS A N 1
ATOM 742 C CA . LYS A 1 91 ? -20.480 -10.669 20.597 1.00 85.38 91 LYS A CA 1
ATOM 743 C C . LYS A 1 91 ? -21.067 -9.263 20.682 1.00 85.38 91 LYS A C 1
ATOM 745 O O . LYS A 1 91 ? -21.977 -9.031 21.477 1.00 85.38 91 LYS A O 1
ATOM 750 N N . LYS A 1 92 ? -20.579 -8.343 19.854 1.00 89.44 92 LYS A N 1
ATOM 751 C CA . LYS A 1 92 ? -21.153 -7.004 19.675 1.00 89.44 92 LYS A CA 1
ATOM 752 C C . LYS A 1 92 ? -21.086 -6.632 18.204 1.00 89.44 92 LYS A C 1
ATOM 754 O O . LYS A 1 92 ? -20.003 -6.629 17.647 1.00 89.44 92 LYS A O 1
ATOM 759 N N . GLU A 1 93 ? -22.210 -6.275 17.601 1.00 92.25 93 GLU A N 1
ATOM 760 C CA . GLU A 1 93 ? -22.220 -5.726 16.245 1.00 92.25 93 GLU A CA 1
ATOM 761 C C . GLU A 1 93 ? -21.805 -4.250 16.272 1.00 92.25 93 GLU A C 1
ATOM 763 O O . GLU A 1 93 ? -22.208 -3.489 17.158 1.00 92.25 93 GLU A O 1
ATOM 768 N N . PHE A 1 94 ? -20.990 -3.849 15.301 1.00 94.75 94 PHE A N 1
ATOM 769 C CA . PHE A 1 94 ? -20.608 -2.454 15.086 1.00 94.75 94 PHE A CA 1
ATOM 770 C C . PHE A 1 94 ? -21.302 -1.923 13.841 1.00 94.75 94 PHE A C 1
ATOM 772 O O . PHE A 1 94 ? -21.566 -2.677 12.909 1.00 94.75 94 PHE A O 1
ATOM 779 N N . PHE A 1 95 ? -21.564 -0.618 13.800 1.00 96.62 95 PHE A N 1
ATOM 780 C CA . PHE A 1 95 ? -22.055 0.047 12.596 1.00 96.62 95 PHE A CA 1
ATOM 781 C C . PHE A 1 95 ? -21.000 0.009 11.486 1.00 96.62 95 PHE A C 1
ATOM 783 O O . PHE A 1 95 ? -21.322 -0.232 10.323 1.00 96.62 95 PHE A O 1
ATOM 790 N N . ARG A 1 96 ? -19.728 0.189 11.851 1.00 96.94 96 ARG A N 1
ATOM 791 C CA . ARG A 1 96 ? -18.597 0.205 10.922 1.00 96.94 96 ARG A CA 1
ATOM 792 C C . ARG A 1 96 ? -17.358 -0.402 11.565 1.00 96.94 96 ARG A C 1
ATOM 794 O O . ARG A 1 96 ? -17.109 -0.210 12.751 1.00 96.94 96 ARG A O 1
ATOM 801 N N . ILE A 1 97 ? -16.555 -1.089 10.766 1.00 96.88 97 ILE A N 1
ATOM 802 C CA . ILE A 1 97 ? -15.257 -1.625 11.177 1.00 96.88 97 ILE A CA 1
ATOM 803 C C . ILE A 1 97 ? -14.197 -1.053 10.243 1.00 96.88 97 ILE A C 1
ATOM 805 O O . ILE A 1 97 ? -14.395 -1.025 9.031 1.00 96.88 97 ILE A O 1
ATOM 809 N N . ILE A 1 98 ? -13.090 -0.571 10.797 1.00 97.38 98 ILE A N 1
ATOM 810 C CA . ILE A 1 98 ? -11.973 -0.003 10.046 1.00 97.38 98 ILE A CA 1
ATOM 811 C C . ILE A 1 98 ? -10.711 -0.792 10.377 1.00 97.38 98 ILE A C 1
ATOM 813 O O . ILE A 1 98 ? -10.267 -0.809 11.523 1.00 97.38 98 ILE A O 1
ATOM 817 N N . VAL A 1 99 ? -10.131 -1.411 9.356 1.00 96.56 99 VAL A N 1
ATOM 818 C CA . VAL A 1 99 ? -8.921 -2.230 9.445 1.00 96.56 99 VAL A CA 1
ATOM 819 C C . VAL A 1 99 ? -7.727 -1.407 8.973 1.00 96.56 99 VAL A C 1
ATOM 821 O O . VAL A 1 99 ? -7.731 -0.889 7.853 1.00 96.56 99 VAL A O 1
ATOM 824 N N . TRP A 1 100 ? -6.722 -1.270 9.836 1.00 96.19 100 TRP A N 1
ATOM 825 C CA . TRP A 1 100 ? -5.534 -0.442 9.600 1.00 96.19 100 TRP A CA 1
ATOM 826 C C . TRP A 1 100 ? -4.268 -1.229 9.289 1.00 96.19 100 TRP A C 1
ATOM 828 O O . TRP A 1 100 ? -3.284 -0.615 8.889 1.00 96.19 100 TRP A O 1
ATOM 838 N N . PHE A 1 101 ? -4.279 -2.546 9.458 1.00 94.25 101 PHE A N 1
ATOM 839 C CA . PHE A 1 101 ? -3.176 -3.401 9.042 1.00 94.25 101 PHE A CA 1
ATOM 840 C C . PHE A 1 101 ? -3.332 -3.836 7.579 1.00 94.25 101 PHE A C 1
ATOM 842 O O . PHE A 1 101 ? -4.414 -3.739 6.997 1.00 94.25 101 PHE A O 1
ATOM 849 N N . ASP A 1 102 ? -2.224 -4.279 6.987 1.00 95.00 102 ASP A N 1
ATOM 850 C CA . ASP A 1 102 ? -2.148 -4.674 5.580 1.00 95.00 102 ASP A CA 1
ATOM 851 C C . ASP A 1 102 ? -2.943 -5.957 5.303 1.00 95.00 102 ASP A C 1
ATOM 853 O O . ASP A 1 102 ? -2.829 -6.947 6.030 1.00 95.00 102 ASP A O 1
ATOM 857 N N . VAL A 1 103 ? -3.743 -5.934 4.237 1.00 95.25 103 VAL A N 1
ATOM 858 C CA . VAL A 1 103 ? -4.477 -7.092 3.718 1.00 95.25 103 VAL A CA 1
ATOM 859 C C . VAL A 1 103 ? -4.322 -7.173 2.205 1.00 95.25 103 VAL A C 1
ATOM 861 O O . VAL A 1 103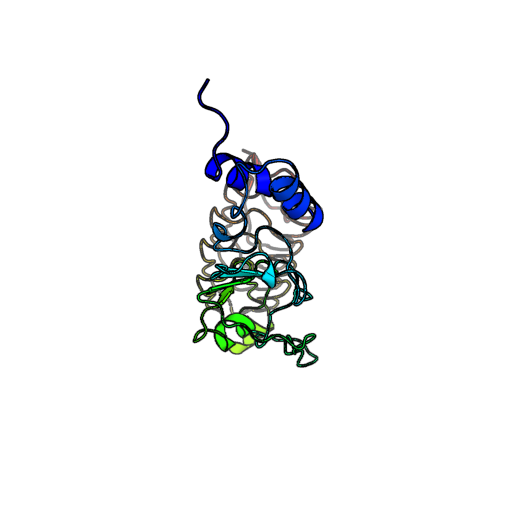 ? -4.147 -6.156 1.533 1.00 95.25 103 VAL A O 1
ATOM 864 N N . ASP A 1 104 ? -4.431 -8.374 1.647 1.00 96.50 104 ASP A N 1
ATOM 865 C CA . ASP A 1 104 ? -4.460 -8.534 0.195 1.00 96.50 104 ASP A CA 1
ATOM 866 C C . ASP A 1 104 ? -5.810 -8.121 -0.414 1.00 96.50 104 ASP A C 1
ATOM 868 O O . ASP A 1 104 ? -6.831 -7.978 0.273 1.00 96.50 104 ASP A O 1
ATOM 872 N N . PHE A 1 105 ? -5.827 -7.892 -1.727 1.00 97.56 105 PHE A N 1
ATOM 873 C CA . PHE A 1 105 ? -7.042 -7.443 -2.401 1.00 97.56 105 PHE A CA 1
ATOM 874 C C . PHE A 1 105 ? -8.135 -8.525 -2.412 1.00 97.56 105 PHE A C 1
ATOM 876 O O . PHE A 1 105 ? -9.317 -8.201 -2.283 1.00 97.56 105 PHE A O 1
ATOM 883 N N . GLU A 1 106 ? -7.776 -9.806 -2.487 1.00 96.06 106 GLU A N 1
ATOM 884 C CA . GLU A 1 106 ? -8.716 -10.918 -2.357 1.00 96.06 106 GLU A CA 1
ATOM 885 C C . GLU A 1 106 ? -9.496 -10.867 -1.035 1.00 96.06 106 GLU A C 1
ATOM 887 O O . GLU A 1 106 ? -10.714 -11.073 -1.035 1.00 96.06 106 GLU A O 1
ATOM 892 N N . THR A 1 107 ? -8.840 -10.547 0.086 1.00 94.69 107 THR A N 1
ATOM 893 C CA . THR A 1 107 ? -9.507 -10.334 1.380 1.00 94.69 107 THR A CA 1
ATOM 894 C C . THR A 1 107 ? -10.541 -9.213 1.285 1.00 94.69 107 THR A C 1
ATOM 896 O O . THR A 1 107 ? -11.657 -9.358 1.792 1.00 94.69 107 THR A O 1
ATOM 899 N N . VAL A 1 108 ? -10.229 -8.117 0.592 1.00 96.25 108 VAL A N 1
ATOM 900 C CA . VAL A 1 108 ? -11.177 -7.014 0.376 1.00 96.25 108 VAL A CA 1
ATOM 901 C C . VAL A 1 108 ? -12.373 -7.471 -0.462 1.00 96.25 108 VAL A C 1
ATOM 903 O O . VAL A 1 108 ? -13.518 -7.267 -0.053 1.00 96.25 108 VAL A O 1
ATOM 906 N N . ASP A 1 109 ? -12.138 -8.141 -1.593 1.00 95.81 109 ASP A N 1
ATOM 907 C CA . ASP A 1 109 ? -13.213 -8.624 -2.470 1.00 95.81 109 ASP A CA 1
ATOM 908 C C . ASP A 1 109 ? -14.137 -9.629 -1.757 1.00 95.81 109 ASP A C 1
ATOM 910 O O . ASP A 1 109 ? -15.362 -9.537 -1.880 1.00 95.81 109 ASP A O 1
ATOM 914 N N . ARG A 1 110 ? -13.582 -10.523 -0.923 1.00 94.00 110 ARG A N 1
ATOM 915 C CA . ARG A 1 110 ? -14.356 -11.481 -0.108 1.00 94.00 110 ARG A CA 1
ATOM 916 C C . ARG A 1 110 ? -15.256 -10.812 0.930 1.00 94.00 110 ARG A C 1
ATOM 918 O O . ARG A 1 110 ? -16.269 -11.394 1.310 1.00 94.00 110 ARG A O 1
ATOM 925 N N . ASN A 1 111 ? -14.908 -9.611 1.393 1.00 94.38 111 ASN A N 1
ATOM 926 C CA . ASN A 1 111 ? -15.640 -8.900 2.443 1.00 94.38 111 ASN A CA 1
ATOM 927 C C . ASN A 1 111 ? -16.413 -7.669 1.925 1.00 94.38 111 ASN A C 1
ATOM 929 O O . ASN A 1 111 ? -16.966 -6.924 2.732 1.00 94.38 111 ASN A O 1
ATOM 933 N N . LYS A 1 112 ? -16.532 -7.474 0.604 1.00 93.75 112 LYS A N 1
ATOM 934 C CA . LYS A 1 112 ? -17.141 -6.274 -0.010 1.00 93.75 112 LYS A CA 1
ATOM 935 C C . LYS A 1 112 ? -18.597 -5.985 0.367 1.00 93.75 112 LYS A C 1
ATOM 937 O O . LYS A 1 112 ? -19.042 -4.850 0.250 1.00 93.75 112 LYS A O 1
ATOM 942 N N . SER A 1 113 ? -19.356 -6.999 0.783 1.00 93.81 113 SER A N 1
ATOM 943 C CA . SER A 1 113 ? -20.754 -6.848 1.214 1.00 93.81 113 SER A CA 1
ATOM 944 C C . SER A 1 113 ? -20.900 -6.544 2.706 1.00 93.81 113 SER A C 1
ATOM 946 O O . SER A 1 113 ? -22.020 -6.453 3.205 1.00 93.81 113 SER A O 1
ATOM 948 N N . ARG A 1 114 ? -19.788 -6.462 3.441 1.00 94.12 114 ARG A N 1
ATOM 949 C CA . ARG A 1 114 ? -19.763 -6.223 4.884 1.00 94.12 114 ARG A CA 1
ATOM 950 C C . ARG A 1 114 ? -19.476 -4.754 5.164 1.00 94.12 114 ARG A C 1
ATOM 952 O O . ARG A 1 114 ? -18.944 -4.030 4.332 1.00 94.12 114 ARG A O 1
ATOM 959 N N . ASN A 1 115 ? -19.786 -4.319 6.375 1.00 95.06 115 ASN A N 1
ATOM 960 C CA . ASN A 1 115 ? -19.516 -2.973 6.876 1.00 95.06 115 ASN A CA 1
ATOM 961 C C . ASN A 1 115 ? -18.052 -2.786 7.326 1.00 95.06 115 ASN A C 1
ATOM 963 O O . ASN A 1 115 ? -17.785 -2.217 8.387 1.00 95.06 115 ASN A O 1
ATOM 967 N N . ILE A 1 116 ? -17.111 -3.291 6.526 1.00 96.00 116 ILE A N 1
ATOM 968 C CA . ILE A 1 116 ? -15.677 -3.286 6.816 1.00 96.00 116 ILE A CA 1
ATOM 969 C C . ILE A 1 116 ? -14.970 -2.418 5.783 1.00 96.00 116 ILE A C 1
ATOM 971 O O . ILE A 1 116 ? -15.151 -2.580 4.579 1.00 96.00 116 ILE A O 1
ATOM 975 N N . GLU A 1 117 ? -14.143 -1.506 6.268 1.00 96.81 117 GLU A N 1
ATOM 976 C CA . GLU A 1 117 ? -13.297 -0.653 5.456 1.00 96.81 117 GLU A CA 1
ATOM 977 C C . GLU A 1 117 ? -11.830 -0.998 5.699 1.00 96.81 117 GLU A C 1
ATOM 979 O O . GLU A 1 117 ? -11.340 -0.911 6.825 1.00 96.81 117 GLU A O 1
ATOM 984 N N . PHE A 1 118 ? -11.121 -1.344 4.630 1.00 97.12 118 PHE A N 1
ATOM 985 C CA . PHE A 1 118 ? -9.695 -1.646 4.665 1.00 97.12 118 PHE A CA 1
ATOM 986 C C . PHE A 1 118 ? -8.901 -0.414 4.247 1.00 97.12 118 PHE A C 1
ATOM 988 O O . PHE A 1 118 ? -9.140 0.153 3.180 1.00 97.12 118 PHE A O 1
ATOM 995 N N . LYS A 1 119 ? -7.984 0.031 5.107 1.00 97.25 119 LYS A N 1
ATOM 996 C CA . LYS A 1 119 ? -7.175 1.232 4.865 1.00 97.25 119 LYS A CA 1
ATOM 997 C C . LYS A 1 119 ? -5.874 0.948 4.136 1.00 97.25 119 LYS A C 1
ATOM 999 O O . LYS A 1 119 ? -5.390 1.838 3.445 1.00 97.25 119 LYS A O 1
ATOM 1004 N N . ILE A 1 120 ? -5.328 -0.252 4.301 1.00 97.31 120 ILE A N 1
ATOM 1005 C CA . ILE A 1 120 ? -4.088 -0.688 3.665 1.00 97.31 120 ILE A CA 1
ATOM 1006 C C . ILE A 1 120 ? -4.403 -1.965 2.896 1.00 97.31 120 ILE A C 1
ATOM 1008 O O . ILE A 1 120 ? -4.791 -2.968 3.488 1.00 97.31 120 ILE A O 1
ATOM 1012 N N . VAL A 1 121 ? -4.309 -1.882 1.573 1.00 98.19 121 VAL A N 1
ATOM 1013 C CA . VAL A 1 121 ? -4.666 -2.958 0.650 1.00 98.19 121 VAL A CA 1
ATOM 1014 C C . VAL A 1 121 ? -3.527 -3.170 -0.336 1.00 98.19 121 VAL A C 1
ATOM 1016 O O . VAL A 1 121 ? -3.235 -2.292 -1.156 1.00 98.19 121 VAL A O 1
ATOM 1019 N N . SER A 1 122 ? -2.922 -4.347 -0.290 1.00 98.12 122 SER A N 1
ATOM 1020 C CA . SER A 1 122 ? -1.848 -4.753 -1.188 1.00 98.12 122 SER A CA 1
ATOM 1021 C C . SER A 1 122 ? -2.385 -5.596 -2.344 1.00 98.12 122 SER A C 1
ATOM 1023 O O . SER A 1 122 ? -3.093 -6.574 -2.133 1.00 98.12 122 SER A O 1
ATOM 1025 N N . TYR A 1 123 ? -2.043 -5.236 -3.583 1.00 98.56 123 TYR A N 1
ATOM 1026 C CA . TYR A 1 123 ? -2.312 -6.073 -4.756 1.00 98.56 123 TYR A CA 1
ATOM 1027 C C . TYR A 1 123 ? -1.129 -7.007 -4.985 1.00 98.56 123 TYR A C 1
ATOM 1029 O O . TYR A 1 123 ? -0.035 -6.560 -5.336 1.00 98.56 123 TYR A O 1
ATOM 1037 N N . THR A 1 124 ? -1.330 -8.289 -4.712 1.00 98.06 124 THR A N 1
ATOM 1038 C CA . THR A 1 124 ? -0.288 -9.318 -4.731 1.00 98.06 124 THR A CA 1
ATOM 1039 C C . THR A 1 124 ? -0.218 -10.040 -6.078 1.00 98.06 124 THR A C 1
ATOM 1041 O O . THR A 1 124 ? -1.101 -9.909 -6.926 1.00 98.06 124 THR A O 1
ATOM 1044 N N . GLN A 1 125 ? 0.816 -10.863 -6.272 1.00 97.25 125 GLN A N 1
ATOM 1045 C CA . GLN A 1 125 ? 0.899 -11.751 -7.436 1.00 97.25 125 GLN A CA 1
ATOM 1046 C C . GLN A 1 125 ? -0.316 -12.690 -7.535 1.00 97.25 125 GLN A C 1
ATOM 1048 O O . GLN A 1 125 ? -0.869 -12.847 -8.622 1.00 97.25 125 GLN A O 1
ATOM 1053 N N . ASN A 1 126 ? -0.774 -13.245 -6.406 1.00 96.00 126 ASN A N 1
ATOM 1054 C CA . ASN A 1 126 ? -1.969 -14.094 -6.356 1.00 96.00 126 ASN A CA 1
ATOM 1055 C C . 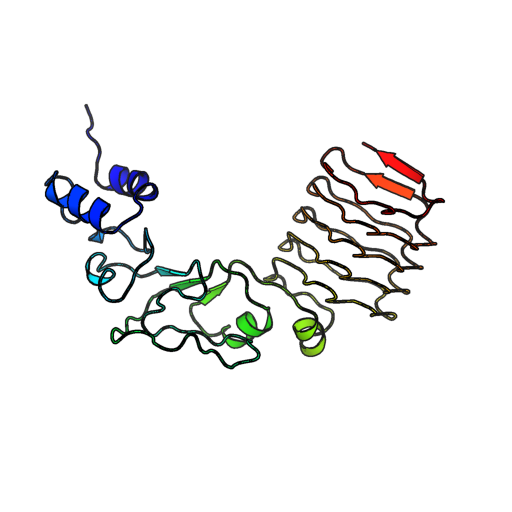ASN A 1 126 ? -3.222 -13.315 -6.785 1.00 96.00 126 ASN A C 1
ATOM 1057 O O . ASN A 1 126 ? -4.041 -13.828 -7.550 1.00 96.00 126 ASN A O 1
ATOM 1061 N N . ASP A 1 127 ? -3.351 -12.058 -6.344 1.00 97.81 127 ASP A N 1
ATOM 1062 C CA . ASP A 1 127 ? -4.446 -11.191 -6.781 1.00 97.81 127 ASP A CA 1
ATOM 1063 C C . ASP A 1 127 ? -4.383 -10.955 -8.291 1.00 97.81 127 ASP A C 1
ATOM 1065 O O . ASP A 1 127 ? -5.391 -11.108 -8.976 1.00 97.81 127 ASP A O 1
ATOM 1069 N N . ARG A 1 128 ? -3.203 -10.655 -8.847 1.00 97.62 128 ARG A N 1
ATOM 1070 C CA . ARG A 1 128 ? -3.034 -10.480 -10.297 1.00 97.62 128 ARG A CA 1
ATOM 1071 C C . ARG A 1 128 ? -3.390 -11.747 -11.074 1.00 97.62 128 ARG A C 1
ATOM 1073 O O . ARG A 1 128 ? -4.031 -11.662 -12.118 1.00 97.62 128 ARG A O 1
ATOM 1080 N N . GLU A 1 129 ? -3.000 -12.921 -10.591 1.00 96.44 129 GLU A N 1
ATOM 1081 C CA . GLU A 1 129 ? -3.351 -14.198 -11.224 1.00 96.44 129 GLU A CA 1
ATOM 1082 C C . GLU A 1 129 ? -4.864 -14.442 -11.243 1.00 96.44 129 GLU A C 1
ATOM 1084 O O . GLU A 1 129 ? -5.384 -15.010 -12.204 1.00 96.44 129 GLU A O 1
ATOM 1089 N N . LYS A 1 130 ? -5.580 -13.964 -10.220 1.00 97.19 130 LYS A N 1
ATOM 1090 C CA . LYS A 1 130 ? -7.027 -14.146 -10.074 1.00 97.19 130 LYS A CA 1
ATOM 1091 C C . LYS A 1 130 ? -7.865 -13.068 -10.767 1.00 97.19 130 LYS A C 1
ATOM 1093 O O . LYS A 1 130 ? -8.869 -13.385 -11.401 1.00 97.19 130 LYS A O 1
ATOM 1098 N N . PHE A 1 131 ? -7.484 -11.802 -10.628 1.00 96.94 131 PHE A N 1
ATOM 1099 C CA . PHE A 1 131 ? -8.253 -10.630 -11.066 1.00 96.94 131 PHE A CA 1
ATOM 1100 C C . PHE A 1 131 ? -7.660 -9.951 -12.313 1.00 96.94 131 PHE A C 1
ATOM 1102 O O . PHE A 1 131 ? -8.308 -9.106 -12.931 1.00 96.94 131 PHE A O 1
ATOM 1109 N N . GLY A 1 132 ? -6.459 -10.352 -12.733 1.00 96.50 132 GLY A N 1
ATOM 1110 C CA . GLY A 1 132 ? -5.790 -9.879 -13.941 1.00 96.50 132 GLY A CA 1
ATOM 1111 C C . GLY A 1 132 ? -4.876 -8.673 -13.720 1.00 96.50 132 GLY A C 1
ATOM 1112 O O . GLY A 1 132 ? -4.451 -8.352 -12.612 1.00 96.50 132 GLY A O 1
ATOM 1113 N N . ASN A 1 133 ? -4.549 -7.987 -14.817 1.00 95.38 133 ASN A N 1
ATOM 1114 C CA . ASN A 1 133 ? -3.552 -6.911 -14.812 1.00 95.38 133 ASN A CA 1
ATOM 1115 C C . ASN A 1 133 ? -4.119 -5.528 -14.432 1.00 95.38 133 ASN A C 1
ATOM 1117 O O . ASN A 1 133 ? -3.360 -4.564 -14.332 1.00 95.38 133 ASN A O 1
ATOM 1121 N N . VAL A 1 134 ? -5.439 -5.404 -14.259 1.00 96.81 134 VAL A N 1
ATOM 1122 C CA . VAL A 1 134 ? -6.090 -4.137 -13.894 1.00 96.81 134 VAL A CA 1
ATOM 1123 C C . VAL A 1 134 ? -6.082 -3.998 -12.379 1.00 96.81 134 VAL A C 1
ATOM 1125 O O . VAL A 1 134 ? -6.772 -4.738 -11.687 1.00 96.81 134 VAL A O 1
ATOM 1128 N N . ILE A 1 135 ? -5.315 -3.034 -11.872 1.00 97.94 135 ILE A N 1
ATOM 1129 C CA . ILE A 1 135 ? -5.175 -2.790 -10.435 1.00 97.94 135 ILE A CA 1
ATOM 1130 C C . ILE A 1 135 ? -6.394 -1.990 -9.934 1.00 97.94 135 ILE A C 1
ATOM 1132 O O . ILE A 1 135 ? -6.636 -0.883 -10.427 1.00 97.94 135 ILE A O 1
ATOM 1136 N N . PRO A 1 136 ? -7.163 -2.501 -8.957 1.00 97.69 136 PRO A N 1
ATOM 1137 C CA . PRO A 1 136 ? -8.324 -1.803 -8.401 1.00 97.69 136 PRO A CA 1
ATOM 1138 C C . PRO A 1 136 ? -7.962 -0.493 -7.684 1.00 97.69 136 PRO A C 1
ATOM 1140 O O . PRO A 1 136 ? -6.931 -0.389 -7.026 1.00 97.69 136 PRO A O 1
ATOM 1143 N N . SER A 1 137 ? -8.848 0.506 -7.727 1.00 96.81 137 SER A N 1
ATOM 1144 C CA . SER A 1 137 ? -8.604 1.833 -7.129 1.00 96.81 137 SER A CA 1
ATOM 1145 C C . SER A 1 137 ? -8.585 1.864 -5.596 1.00 96.81 137 SER A C 1
ATOM 1147 O O . SER A 1 137 ? -8.267 2.896 -5.015 1.00 96.81 137 SER A O 1
ATOM 1149 N N . SER A 1 138 ? -8.974 0.775 -4.929 1.00 96.38 138 SER A N 1
ATOM 1150 C CA . SER A 1 138 ? -8.865 0.631 -3.471 1.00 96.38 138 SER A CA 1
ATOM 1151 C C . SER A 1 138 ? -7.472 0.183 -3.021 1.00 96.38 138 SER A C 1
ATOM 1153 O O . SER A 1 138 ? -7.192 0.202 -1.828 1.00 96.38 138 SER A O 1
ATOM 1155 N N . VAL A 1 139 ? -6.611 -0.238 -3.951 1.00 98.50 139 VAL A N 1
ATOM 1156 C CA . VAL A 1 139 ? -5.256 -0.722 -3.664 1.00 98.50 139 VAL A CA 1
ATOM 1157 C C . VAL A 1 139 ? -4.352 0.441 -3.265 1.00 98.50 139 VAL A C 1
ATOM 1159 O O . VAL A 1 139 ? -4.284 1.454 -3.962 1.00 98.50 139 VAL A O 1
ATOM 1162 N N . THR A 1 140 ? -3.611 0.280 -2.174 1.00 98.44 140 THR A N 1
ATOM 1163 C CA . THR A 1 140 ? -2.654 1.267 -1.655 1.00 98.44 140 THR A CA 1
ATOM 1164 C C . THR A 1 140 ? -1.196 0.884 -1.888 1.00 98.44 140 THR A C 1
ATOM 1166 O O . THR A 1 140 ? -0.318 1.743 -1.794 1.00 98.44 140 THR A O 1
ATOM 1169 N N . SER A 1 141 ? -0.919 -0.376 -2.211 1.00 98.56 141 SER A N 1
ATOM 1170 C CA . SER A 1 141 ? 0.426 -0.903 -2.466 1.00 98.56 141 SER A CA 1
ATOM 1171 C C . SER A 1 141 ? 0.382 -2.010 -3.511 1.00 98.56 141 SER A C 1
ATOM 1173 O O . SER A 1 141 ? -0.573 -2.777 -3.576 1.00 98.56 141 SER A O 1
ATOM 1175 N N . ILE A 1 142 ? 1.424 -2.116 -4.332 1.00 98.69 142 ILE A N 1
ATOM 1176 C CA . ILE A 1 142 ? 1.605 -3.264 -5.230 1.00 98.69 142 ILE A CA 1
ATOM 1177 C C . ILE A 1 142 ? 2.694 -4.149 -4.629 1.00 98.69 142 ILE A C 1
ATOM 1179 O O . ILE A 1 142 ? 3.777 -3.653 -4.321 1.00 98.69 142 ILE A O 1
ATOM 1183 N N . GLY A 1 143 ? 2.390 -5.428 -4.425 1.00 98.31 143 GLY A N 1
ATOM 1184 C CA . GLY A 1 143 ? 3.259 -6.373 -3.732 1.00 98.31 143 GLY A CA 1
ATOM 1185 C C . GLY A 1 143 ? 4.512 -6.758 -4.517 1.00 98.31 143 GLY A C 1
ATOM 1186 O O . GLY A 1 143 ? 4.639 -6.506 -5.719 1.00 98.31 143 GLY A O 1
ATOM 1187 N N . ASP A 1 144 ? 5.440 -7.407 -3.818 1.00 98.56 144 ASP A N 1
ATOM 1188 C CA . ASP A 1 144 ? 6.641 -7.978 -4.425 1.00 98.56 144 ASP A CA 1
ATOM 1189 C C . ASP A 1 144 ? 6.261 -8.987 -5.522 1.00 98.56 144 ASP A C 1
ATOM 1191 O O . ASP A 1 144 ? 5.283 -9.723 -5.383 1.00 98.56 144 ASP A O 1
ATOM 1195 N N . TRP A 1 145 ? 7.023 -9.005 -6.621 1.00 98.31 145 TRP A N 1
ATOM 1196 C CA . TRP A 1 145 ? 6.816 -9.901 -7.772 1.00 98.31 145 TRP A CA 1
ATOM 1197 C C . TRP A 1 145 ? 5.424 -9.848 -8.432 1.00 98.31 145 TRP A C 1
ATOM 1199 O O . TRP A 1 145 ? 5.134 -10.678 -9.290 1.00 98.31 145 TRP A O 1
ATOM 1209 N N . CYS A 1 146 ? 4.570 -8.870 -8.101 1.00 98.38 146 CYS A N 1
ATOM 1210 C CA . CYS A 1 146 ? 3.164 -8.858 -8.520 1.00 98.38 146 CYS A CA 1
ATOM 1211 C C . CYS A 1 146 ? 2.968 -9.060 -10.032 1.00 98.38 146 CYS A C 1
ATOM 1213 O O . CYS A 1 146 ? 2.140 -9.870 -10.443 1.00 98.38 146 CYS A O 1
ATOM 1215 N N . PHE A 1 147 ? 3.745 -8.350 -10.850 1.00 98.44 147 PHE A N 1
ATOM 1216 C CA . PHE A 1 147 ? 3.797 -8.452 -12.311 1.00 98.44 147 PHE A CA 1
ATOM 1217 C C . PHE A 1 147 ? 5.146 -9.004 -12.802 1.00 98.44 147 PHE A C 1
ATOM 1219 O O . PHE A 1 147 ? 5.514 -8.780 -13.954 1.00 98.44 147 PHE A O 1
ATOM 1226 N N . GLY A 1 148 ? 5.897 -9.711 -11.954 1.00 97.94 148 GLY A N 1
ATOM 1227 C CA . GLY A 1 148 ? 7.156 -10.336 -12.351 1.00 97.94 148 GLY A CA 1
ATOM 1228 C C . GLY A 1 148 ? 6.950 -11.283 -13.536 1.00 97.94 148 GLY A C 1
ATOM 1229 O O . GLY A 1 148 ? 5.945 -11.986 -13.621 1.00 97.94 148 GLY A O 1
ATOM 1230 N N . GLU A 1 149 ? 7.883 -11.249 -14.481 1.00 97.56 149 GLU A N 1
ATOM 1231 C CA . GLU A 1 149 ? 7.939 -12.064 -15.698 1.00 97.56 149 GLU A CA 1
ATOM 1232 C C . GLU A 1 149 ? 6.704 -11.957 -16.609 1.00 97.56 149 GLU A C 1
ATOM 1234 O O . GLU A 1 149 ? 6.479 -12.794 -17.489 1.00 97.56 149 GLU A O 1
ATOM 1239 N N . CYS A 1 150 ? 5.913 -10.886 -16.477 1.00 97.06 150 CYS A N 1
ATOM 1240 C CA . CYS A 1 150 ? 4.804 -10.591 -17.382 1.00 97.06 150 CYS A CA 1
ATOM 1241 C C . CYS A 1 150 ? 5.326 -10.059 -18.732 1.00 97.06 150 CYS A C 1
ATOM 1243 O O . CYS A 1 150 ? 5.097 -8.911 -19.103 1.00 97.06 150 CYS A O 1
ATOM 1245 N N . SER A 1 151 ? 6.017 -10.908 -19.496 1.00 95.00 151 SER A N 1
ATOM 1246 C CA . SER A 1 151 ? 6.699 -10.562 -20.754 1.00 95.00 151 SER A CA 1
ATOM 1247 C C . SER A 1 151 ? 5.791 -9.938 -21.819 1.00 95.00 151 SER A C 1
ATOM 1249 O O . SER A 1 151 ? 6.263 -9.138 -22.622 1.00 95.00 151 SER A O 1
ATOM 1251 N N . GLY A 1 152 ? 4.490 -10.248 -21.813 1.00 95.56 152 GLY A N 1
ATOM 1252 C CA . GLY A 1 152 ? 3.488 -9.652 -22.706 1.00 95.56 152 GLY A CA 1
ATOM 1253 C C . GLY A 1 152 ? 2.870 -8.332 -22.218 1.00 95.56 152 GLY A C 1
ATOM 1254 O O . GLY A 1 152 ? 2.032 -7.765 -22.917 1.00 95.56 152 GLY A O 1
ATOM 1255 N N . LEU A 1 153 ? 3.229 -7.840 -21.026 1.00 96.38 153 LEU A N 1
ATOM 1256 C CA . LEU A 1 153 ? 2.689 -6.600 -20.467 1.00 96.38 153 LEU A CA 1
ATOM 1257 C C . LEU A 1 153 ? 3.321 -5.392 -21.166 1.00 96.38 153 LEU A C 1
ATOM 1259 O O . LEU A 1 153 ? 4.457 -5.030 -20.884 1.00 96.38 153 LEU A O 1
ATOM 1263 N N . SER A 1 154 ? 2.577 -4.755 -22.068 1.00 95.06 154 SER A N 1
ATOM 1264 C CA . SER A 1 154 ? 3.035 -3.559 -22.791 1.00 95.06 154 SER A CA 1
ATOM 1265 C C . SER A 1 154 ? 2.790 -2.249 -22.039 1.00 95.06 154 SER A C 1
ATOM 1267 O O . SER A 1 154 ? 3.463 -1.251 -22.294 1.00 95.06 154 SER A O 1
ATOM 1269 N N . GLY A 1 155 ? 1.853 -2.249 -21.088 1.00 92.25 155 GLY A N 1
ATOM 1270 C CA . GLY A 1 155 ? 1.508 -1.094 -20.269 1.00 92.25 155 GLY A CA 1
ATOM 1271 C C . GLY A 1 155 ? 0.723 -1.491 -19.024 1.00 92.25 155 GLY A C 1
ATOM 1272 O O . GLY A 1 155 ? 0.046 -2.518 -18.999 1.00 92.25 155 GLY A O 1
ATOM 1273 N N . VAL A 1 156 ? 0.812 -0.657 -17.990 1.00 94.00 156 VAL A N 1
ATOM 1274 C CA . VAL A 1 156 ? 0.089 -0.822 -16.726 1.00 94.00 156 VAL A CA 1
ATOM 1275 C C . VAL A 1 156 ? -0.392 0.538 -16.231 1.00 94.00 156 VAL A C 1
ATOM 1277 O O . VAL A 1 156 ? 0.346 1.523 -16.259 1.00 94.00 156 VAL A O 1
ATOM 1280 N N . THR A 1 157 ? -1.640 0.599 -15.774 1.00 95.06 157 THR A N 1
ATOM 1281 C CA . THR A 1 157 ? -2.185 1.781 -15.104 1.00 95.06 157 THR A CA 1
ATOM 1282 C C . THR A 1 157 ? -2.083 1.578 -13.600 1.00 95.06 157 THR A C 1
ATOM 1284 O O . THR A 1 157 ? -2.735 0.694 -13.051 1.00 95.06 157 THR A O 1
ATOM 1287 N N . ILE A 1 158 ? -1.268 2.401 -12.940 1.00 97.12 158 ILE A N 1
ATOM 1288 C CA . ILE A 1 158 ? -1.109 2.390 -11.484 1.00 97.12 158 ILE A CA 1
ATOM 1289 C C . ILE A 1 158 ? -2.090 3.415 -10.883 1.00 97.12 158 ILE A C 1
ATOM 1291 O O . ILE A 1 158 ? -1.983 4.602 -11.205 1.00 97.12 158 ILE A O 1
ATOM 1295 N N . PRO A 1 159 ? -3.047 3.002 -10.029 1.00 97.50 159 PRO A N 1
ATOM 1296 C CA . PRO A 1 159 ? -4.004 3.914 -9.407 1.00 97.50 159 PRO A CA 1
ATOM 1297 C C . PRO A 1 159 ? -3.335 4.968 -8.516 1.00 97.50 159 PRO A C 1
ATOM 1299 O O . PRO A 1 159 ? -2.335 4.698 -7.855 1.00 97.50 159 PRO A O 1
ATOM 1302 N N . SER A 1 160 ? -3.937 6.157 -8.415 1.00 97.38 160 SER A N 1
ATOM 1303 C CA . SER A 1 160 ? -3.437 7.259 -7.573 1.00 97.38 160 SER A CA 1
ATOM 1304 C C . SER A 1 160 ? -3.556 7.014 -6.064 1.00 97.38 160 SER A C 1
ATOM 1306 O O . SER A 1 160 ? -3.124 7.842 -5.270 1.00 97.38 160 SER A O 1
ATOM 1308 N N . SER A 1 161 ? -4.193 5.920 -5.651 1.00 97.88 161 SER A N 1
ATOM 1309 C CA . SER A 1 161 ? -4.209 5.440 -4.268 1.00 97.88 161 SER A CA 1
ATOM 1310 C C . SER A 1 161 ? -2.918 4.708 -3.889 1.00 97.88 161 SER A C 1
ATOM 1312 O O . SER A 1 161 ? -2.616 4.588 -2.704 1.00 97.88 161 SER A O 1
ATOM 1314 N N . VAL A 1 162 ? -2.142 4.232 -4.872 1.00 98.62 162 VAL A N 1
ATOM 1315 C CA . VAL A 1 162 ? -0.916 3.463 -4.637 1.00 98.62 162 VAL A CA 1
ATOM 1316 C C . VAL A 1 162 ? 0.189 4.376 -4.117 1.00 98.62 162 VAL A C 1
ATOM 1318 O O . VAL A 1 162 ? 0.538 5.375 -4.742 1.00 98.62 162 VAL A O 1
ATOM 1321 N N . THR A 1 163 ? 0.775 4.008 -2.984 1.00 98.44 163 THR A N 1
ATOM 1322 C CA . THR A 1 163 ? 1.833 4.762 -2.295 1.00 98.44 163 THR A CA 1
ATOM 1323 C C . THR A 1 163 ? 3.192 4.063 -2.336 1.00 98.44 163 THR A C 1
ATOM 1325 O O . THR A 1 163 ? 4.225 4.714 -2.152 1.00 98.44 163 THR A O 1
ATOM 1328 N N . SER A 1 164 ? 3.209 2.758 -2.623 1.00 98.50 164 SER A N 1
ATOM 1329 C CA . SER A 1 164 ? 4.408 1.920 -2.651 1.00 98.50 164 SER A CA 1
ATOM 1330 C C . SER A 1 164 ? 4.313 0.845 -3.735 1.00 98.50 164 SER A C 1
ATOM 1332 O O . SER A 1 164 ? 3.244 0.271 -3.958 1.00 98.50 164 SER A O 1
ATOM 1334 N N . ILE A 1 165 ? 5.440 0.572 -4.392 1.00 98.69 165 ILE A N 1
ATOM 1335 C CA . ILE A 1 165 ? 5.598 -0.496 -5.383 1.00 98.69 165 ILE A CA 1
ATOM 1336 C C . ILE A 1 165 ? 6.703 -1.441 -4.894 1.00 98.69 165 ILE A C 1
ATOM 1338 O O . ILE A 1 165 ? 7.825 -0.996 -4.637 1.00 98.69 165 ILE A O 1
ATOM 1342 N N . GLY A 1 166 ? 6.381 -2.727 -4.761 1.00 98.56 166 GLY A N 1
ATOM 1343 C CA . GLY A 1 166 ? 7.240 -3.761 -4.188 1.00 98.56 166 GLY A CA 1
ATOM 1344 C C . GLY A 1 166 ? 8.483 -4.108 -5.010 1.00 98.56 166 GLY A C 1
ATOM 1345 O O . GLY A 1 166 ? 8.705 -3.633 -6.129 1.00 98.56 166 GLY A O 1
ATOM 1346 N N . LYS A 1 167 ? 9.329 -4.959 -4.431 1.00 98.75 167 LYS A N 1
ATOM 1347 C CA . LYS A 1 167 ? 10.549 -5.476 -5.060 1.00 98.75 167 LYS A CA 1
ATOM 1348 C C . LYS A 1 167 ? 10.200 -6.379 -6.234 1.00 98.75 167 LYS A C 1
ATOM 1350 O O . LYS A 1 167 ? 9.258 -7.162 -6.161 1.00 98.75 167 LYS A O 1
ATOM 1355 N N . TYR A 1 168 ? 10.978 -6.278 -7.310 1.00 98.69 168 TYR A N 1
ATOM 1356 C CA . TYR A 1 168 ? 10.792 -7.076 -8.528 1.00 98.69 168 TYR A CA 1
ATOM 1357 C C . TYR A 1 168 ? 9.369 -7.010 -9.119 1.00 98.69 168 TYR A C 1
ATOM 1359 O O . TYR A 1 168 ? 8.975 -7.890 -9.876 1.00 98.69 168 TYR A O 1
ATOM 1367 N N . CYS A 1 169 ? 8.586 -5.974 -8.784 1.00 98.56 169 CYS A N 1
ATOM 1368 C CA . CYS A 1 169 ? 7.167 -5.896 -9.127 1.00 98.56 169 CYS A CA 1
ATOM 1369 C C . CYS A 1 169 ? 6.908 -6.037 -10.631 1.00 98.56 169 CYS A C 1
ATOM 1371 O O . CYS A 1 169 ? 5.953 -6.699 -10.997 1.00 98.56 169 CYS A O 1
ATOM 1373 N N . PHE A 1 170 ? 7.744 -5.462 -11.491 1.00 98.62 170 PHE A N 1
ATOM 1374 C CA . PHE A 1 170 ? 7.687 -5.567 -12.953 1.00 98.62 170 PHE A CA 1
ATOM 1375 C C . PHE A 1 170 ? 8.962 -6.202 -13.528 1.00 98.62 170 PHE A C 1
ATOM 1377 O O . PHE A 1 170 ? 9.315 -5.933 -14.674 1.00 98.62 170 PHE A O 1
ATOM 1384 N N . TYR A 1 171 ? 9.678 -7.010 -12.741 1.00 98.62 171 TYR A N 1
ATOM 1385 C CA . TYR A 1 171 ? 10.901 -7.672 -13.196 1.00 98.62 171 TYR A CA 1
ATOM 1386 C C . TYR A 1 171 ? 10.642 -8.469 -14.479 1.00 98.62 171 TYR A C 1
ATOM 1388 O O . TYR A 1 171 ? 9.670 -9.211 -14.544 1.00 98.62 171 TYR A O 1
ATOM 1396 N N . GLY A 1 172 ? 11.482 -8.329 -15.504 1.00 98.25 172 GLY A N 1
ATOM 1397 C CA . GLY A 1 172 ? 11.372 -9.119 -16.734 1.00 98.25 172 GLY A CA 1
ATOM 1398 C C . GLY A 1 172 ? 10.125 -8.835 -17.585 1.00 98.25 172 GLY A C 1
ATOM 1399 O O . GLY A 1 172 ? 9.812 -9.617 -18.486 1.00 98.25 172 GLY A O 1
ATOM 1400 N N . CYS A 1 173 ? 9.409 -7.728 -17.354 1.00 98.19 173 CYS A N 1
ATOM 1401 C CA . CYS A 1 173 ? 8.345 -7.252 -18.246 1.00 98.19 173 CYS A CA 1
ATOM 1402 C C . CYS A 1 173 ? 8.947 -6.703 -19.551 1.00 98.19 173 CYS A C 1
ATOM 1404 O O . CYS A 1 173 ? 8.967 -5.497 -19.795 1.00 98.19 173 CYS A O 1
ATOM 1406 N N . SER A 1 174 ? 9.471 -7.591 -20.394 1.00 97.69 174 SER A N 1
ATOM 1407 C CA . SER A 1 174 ? 10.293 -7.236 -21.554 1.00 97.69 174 SER A CA 1
ATOM 1408 C C . SER A 1 174 ? 9.575 -6.372 -22.591 1.00 97.69 174 SER A C 1
ATOM 1410 O O . SER A 1 174 ? 10.245 -5.568 -23.230 1.00 97.69 174 SER A O 1
ATOM 1412 N N . SER A 1 175 ? 8.244 -6.478 -22.713 1.00 97.88 175 SER A N 1
ATOM 1413 C CA . SER A 1 175 ? 7.428 -5.644 -23.614 1.00 97.88 175 SER A CA 1
ATOM 1414 C C . SER A 1 175 ? 6.976 -4.306 -23.014 1.00 97.88 175 SER A C 1
ATOM 1416 O O . SER A 1 175 ? 6.371 -3.507 -23.731 1.00 97.88 175 SER A O 1
ATOM 1418 N N . LEU A 1 176 ? 7.234 -4.036 -21.728 1.00 97.44 176 LEU A N 1
ATOM 1419 C CA . LEU A 1 176 ? 6.771 -2.817 -21.059 1.00 97.44 176 LEU A CA 1
ATOM 1420 C C . LEU A 1 176 ? 7.546 -1.613 -21.594 1.00 97.44 176 LEU A C 1
ATOM 1422 O O . LEU A 1 176 ? 8.716 -1.427 -21.267 1.00 97.44 176 LEU A O 1
ATOM 1426 N N . SER A 1 177 ? 6.901 -0.786 -22.418 1.00 95.69 177 SER A N 1
ATOM 1427 C CA . SER A 1 177 ? 7.577 0.318 -23.112 1.00 95.69 177 SER A CA 1
ATOM 1428 C C . SER A 1 177 ? 7.597 1.632 -22.332 1.00 95.69 177 SER A C 1
ATOM 1430 O O . SER A 1 177 ? 8.443 2.493 -22.593 1.00 95.69 177 SER A O 1
ATOM 1432 N N . GLY A 1 178 ? 6.669 1.788 -21.385 1.00 90.44 178 GLY A N 1
ATOM 1433 C CA . GLY A 1 178 ? 6.510 2.979 -20.557 1.00 90.44 178 GLY A CA 1
ATOM 1434 C C . GLY A 1 178 ? 5.691 2.696 -19.300 1.00 90.44 178 GLY A C 1
ATOM 1435 O O . GLY A 1 178 ? 4.802 1.844 -19.298 1.00 90.44 178 GLY A O 1
ATOM 1436 N N . VAL A 1 179 ? 5.979 3.439 -18.233 1.00 91.12 179 VAL A N 1
ATOM 1437 C CA . VAL A 1 179 ? 5.215 3.406 -16.981 1.00 91.12 179 VAL A CA 1
ATOM 1438 C C . VAL A 1 179 ? 5.011 4.824 -16.453 1.00 91.12 179 VAL A C 1
ATOM 1440 O O . VAL A 1 179 ? 5.952 5.614 -16.351 1.00 91.12 179 VAL A O 1
ATOM 1443 N N . THR A 1 180 ? 3.768 5.153 -16.106 1.00 90.25 180 THR A N 1
ATOM 1444 C CA . THR A 1 180 ? 3.436 6.399 -15.408 1.00 90.25 180 THR A CA 1
ATOM 1445 C C . THR A 1 180 ? 3.299 6.099 -13.924 1.00 90.25 180 THR A C 1
ATOM 1447 O O . THR A 1 180 ? 2.349 5.443 -13.501 1.00 90.25 180 THR A O 1
ATOM 1450 N N . ILE A 1 181 ? 4.258 6.576 -13.132 1.00 95.88 181 ILE A N 1
ATOM 1451 C CA . ILE A 1 181 ? 4.239 6.432 -11.676 1.00 95.88 181 ILE A CA 1
ATOM 1452 C C . ILE A 1 181 ? 3.411 7.593 -11.099 1.00 95.88 181 ILE A C 1
ATOM 1454 O O . ILE A 1 181 ? 3.756 8.753 -11.343 1.00 95.88 181 ILE A O 1
ATOM 1458 N N . PRO A 1 182 ? 2.318 7.331 -10.358 1.00 96.69 182 PRO A N 1
ATOM 1459 C CA . PRO A 1 182 ? 1.474 8.393 -9.828 1.00 96.69 182 PRO A CA 1
ATOM 1460 C C . PRO A 1 182 ? 2.167 9.151 -8.691 1.00 96.69 182 PRO A C 1
ATOM 1462 O O . PRO A 1 182 ? 2.989 8.602 -7.959 1.00 96.69 182 PRO A O 1
ATOM 1465 N N . SER A 1 183 ? 1.790 10.418 -8.501 1.00 97.44 183 SER A N 1
ATOM 1466 C CA . SER A 1 183 ? 2.372 11.329 -7.499 1.00 97.44 183 SER A CA 1
ATOM 1467 C C . SER A 1 183 ? 2.069 10.966 -6.041 1.00 97.44 183 SER A C 1
ATOM 1469 O O . SER A 1 183 ? 2.458 11.686 -5.127 1.00 97.44 183 SER A O 1
ATOM 1471 N N . SER A 1 184 ? 1.323 9.892 -5.809 1.00 98.12 184 SER A N 1
ATOM 1472 C CA . SER A 1 184 ? 1.114 9.281 -4.498 1.00 98.12 184 SER A CA 1
ATOM 1473 C C . SER A 1 184 ? 2.252 8.333 -4.112 1.00 98.12 184 SER A C 1
ATOM 1475 O O . SER A 1 184 ? 2.445 8.070 -2.926 1.00 98.12 184 SER A O 1
ATOM 1477 N N . VAL A 1 185 ? 3.019 7.824 -5.085 1.00 98.62 185 VAL A N 1
ATOM 1478 C CA . VAL A 1 185 ? 4.093 6.857 -4.835 1.00 98.62 185 VAL A CA 1
ATOM 1479 C C . VAL A 1 185 ? 5.272 7.547 -4.168 1.00 98.62 185 VAL A C 1
ATOM 1481 O O . VAL A 1 185 ? 5.796 8.547 -4.660 1.00 98.62 185 VAL A O 1
ATOM 1484 N N . THR A 1 186 ? 5.710 6.973 -3.055 1.00 98.44 186 THR A N 1
ATOM 1485 C CA . THR A 1 186 ? 6.837 7.457 -2.246 1.00 98.44 186 THR A CA 1
ATOM 1486 C C . THR A 1 186 ? 8.018 6.489 -2.245 1.00 98.44 186 THR A C 1
ATOM 1488 O O . THR A 1 186 ? 9.153 6.914 -2.003 1.00 98.44 186 THR A O 1
ATOM 1491 N N . TYR A 1 187 ? 7.762 5.215 -2.559 1.00 98.56 187 TYR A N 1
ATOM 1492 C CA . TYR A 1 187 ? 8.715 4.111 -2.496 1.00 98.56 187 TYR A CA 1
ATOM 1493 C C . TYR A 1 187 ? 8.632 3.225 -3.746 1.00 98.56 187 TYR A C 1
ATOM 1495 O O . TYR A 1 187 ? 7.544 2.800 -4.140 1.00 98.56 187 TYR A O 1
ATOM 1503 N N . ILE A 1 188 ? 9.792 2.921 -4.335 1.00 98.62 188 ILE A N 1
ATOM 1504 C CA . ILE A 1 188 ? 9.944 1.964 -5.437 1.00 98.62 188 ILE A CA 1
ATOM 1505 C C . ILE A 1 188 ? 10.981 0.910 -5.028 1.00 98.62 188 ILE A C 1
ATOM 1507 O O . ILE A 1 188 ? 12.139 1.240 -4.758 1.00 98.62 188 ILE A O 1
ATOM 1511 N N . GLY A 1 189 ? 10.564 -0.355 -4.969 1.00 98.62 189 GLY A N 1
ATOM 1512 C CA . GLY A 1 189 ? 11.384 -1.471 -4.506 1.00 98.62 189 GLY A CA 1
ATOM 1513 C C . GLY A 1 189 ? 12.577 -1.808 -5.406 1.00 98.62 189 GLY A C 1
ATOM 1514 O O . GLY A 1 189 ? 12.643 -1.445 -6.580 1.00 98.62 189 GLY A O 1
ATOM 1515 N N . GLY A 1 190 ? 13.540 -2.540 -4.843 1.00 98.69 190 GLY A N 1
ATOM 1516 C CA . GLY A 1 190 ? 14.700 -3.034 -5.591 1.00 98.69 190 GLY A CA 1
ATOM 1517 C C . GLY A 1 190 ? 14.295 -3.979 -6.724 1.00 98.69 190 GLY A C 1
ATOM 1518 O O . GLY A 1 190 ? 13.361 -4.766 -6.581 1.00 98.69 190 GLY A O 1
ATOM 1519 N N . GLY A 1 191 ? 14.970 -3.867 -7.867 1.00 98.62 191 GLY A N 1
ATOM 1520 C CA . GLY A 1 191 ? 14.711 -4.662 -9.066 1.00 98.62 191 GLY A CA 1
ATOM 1521 C C . GLY A 1 191 ? 13.343 -4.427 -9.707 1.00 98.62 191 GLY A C 1
ATOM 1522 O O . GLY A 1 191 ? 12.972 -5.198 -10.585 1.00 98.62 191 GLY A O 1
ATOM 1523 N N . CYS A 1 192 ? 12.583 -3.408 -9.279 1.00 98.50 192 CYS A N 1
ATOM 1524 C CA . CYS A 1 192 ? 11.178 -3.228 -9.651 1.00 98.50 192 CYS A CA 1
ATOM 1525 C C . CYS A 1 192 ? 10.932 -3.263 -11.166 1.00 98.50 192 CYS A C 1
ATOM 1527 O O . CYS A 1 192 ? 10.007 -3.933 -11.591 1.00 98.50 192 CYS A O 1
ATOM 1529 N N . PHE A 1 193 ? 11.779 -2.631 -11.973 1.00 98.50 193 PHE A N 1
ATOM 1530 C CA . PHE A 1 193 ? 11.724 -2.641 -13.439 1.00 98.50 193 PHE A CA 1
ATOM 1531 C C . PHE A 1 193 ? 12.962 -3.300 -14.060 1.00 98.50 193 PHE A C 1
ATOM 1533 O O . PHE A 1 193 ? 13.294 -3.026 -15.211 1.00 98.50 193 PHE A O 1
ATOM 1540 N N . SER A 1 194 ? 13.692 -4.127 -13.308 1.00 98.44 194 SER A N 1
ATOM 1541 C CA . SER A 1 194 ? 14.888 -4.776 -13.842 1.00 98.44 194 SER A CA 1
ATOM 1542 C C . SER A 1 194 ? 14.509 -5.697 -15.004 1.00 98.44 194 SER A C 1
ATOM 1544 O O . SER A 1 194 ? 13.501 -6.392 -14.940 1.00 98.44 194 SER A O 1
ATOM 1546 N N . GLU A 1 195 ? 15.325 -5.715 -16.056 1.00 98.19 195 GLU A N 1
ATOM 1547 C CA . GLU A 1 195 ? 15.102 -6.490 -17.290 1.00 98.19 195 GLU A CA 1
ATOM 1548 C C . GLU A 1 195 ? 13.860 -6.087 -18.113 1.00 98.19 195 GLU A C 1
ATOM 1550 O O . GLU A 1 195 ? 13.471 -6.794 -19.044 1.00 98.19 195 GLU A O 1
ATOM 1555 N N . CYS A 1 196 ? 13.279 -4.907 -17.868 1.00 98.12 196 CYS A N 1
ATOM 1556 C CA . CYS A 1 196 ? 12.301 -4.297 -18.774 1.00 98.12 196 CYS A CA 1
ATOM 1557 C C . CYS A 1 196 ? 13.000 -3.732 -20.025 1.00 98.12 196 CYS A C 1
ATOM 1559 O O . CYS A 1 196 ? 13.171 -2.522 -20.176 1.00 98.12 196 CYS A O 1
ATOM 1561 N N . SER A 1 197 ? 13.443 -4.608 -20.930 1.00 97.38 197 SER A N 1
ATOM 1562 C CA . SER A 1 197 ? 14.287 -4.251 -22.081 1.00 97.38 197 SER A CA 1
ATOM 1563 C C . SER A 1 197 ? 13.682 -3.202 -23.019 1.00 97.38 197 SER A C 1
ATOM 1565 O O . SER A 1 197 ? 14.432 -2.420 -23.605 1.00 97.38 197 SER A O 1
ATOM 1567 N N . SER A 1 198 ? 12.352 -3.154 -23.158 1.00 97.94 198 SER A N 1
ATOM 1568 C CA . SER A 1 198 ? 11.651 -2.164 -23.990 1.00 97.94 198 SER A CA 1
ATOM 1569 C C . SER A 1 198 ? 11.331 -0.850 -23.274 1.00 97.94 198 SER A C 1
ATOM 1571 O O . SER A 1 198 ? 10.858 0.078 -23.931 1.00 97.94 198 SER A O 1
ATOM 1573 N N . LEU A 1 199 ? 11.595 -0.732 -21.966 1.00 97.56 199 LEU A N 1
ATOM 1574 C CA . LEU A 1 199 ? 11.272 0.467 -21.196 1.00 97.56 199 LEU A CA 1
ATOM 1575 C C . LEU A 1 199 ? 12.158 1.627 -21.648 1.00 97.56 199 LEU A C 1
ATOM 1577 O O . LEU A 1 199 ? 13.330 1.709 -21.292 1.00 97.56 199 LEU A O 1
ATOM 1581 N N . SER A 1 200 ? 11.580 2.512 -22.454 1.00 95.88 200 SER A N 1
ATOM 1582 C CA . SER A 1 200 ? 12.287 3.642 -23.065 1.00 95.88 200 SER A CA 1
ATOM 1583 C C . SER A 1 200 ? 12.150 4.944 -22.281 1.00 95.88 200 SER A C 1
ATOM 1585 O O . SER A 1 200 ? 12.992 5.832 -22.395 1.00 95.88 200 SER A O 1
ATOM 1587 N N . SER A 1 201 ? 11.098 5.067 -21.469 1.00 89.69 201 SER A N 1
ATOM 1588 C CA . SER A 1 201 ? 10.831 6.263 -20.679 1.00 89.69 201 SER A CA 1
ATOM 1589 C C . SER A 1 201 ? 10.192 5.923 -19.335 1.00 89.69 201 SER A C 1
ATOM 1591 O O . SER A 1 201 ? 9.312 5.067 -19.219 1.00 89.69 201 SER A O 1
ATOM 1593 N N . VAL A 1 202 ? 10.643 6.629 -18.299 1.00 92.94 202 VAL A N 1
ATOM 1594 C CA . VAL A 1 202 ? 10.049 6.600 -16.963 1.00 92.94 202 VAL A CA 1
ATOM 1595 C C . VAL A 1 202 ? 9.963 8.022 -16.428 1.00 92.94 202 VAL A C 1
ATOM 1597 O O . VAL A 1 202 ? 10.920 8.792 -16.497 1.00 92.94 202 VAL A O 1
ATOM 1600 N N . THR A 1 203 ? 8.800 8.388 -15.895 1.00 91.38 203 THR A N 1
ATOM 1601 C CA . THR A 1 203 ? 8.621 9.643 -15.159 1.00 91.38 203 THR A CA 1
ATOM 1602 C C . THR A 1 203 ? 8.566 9.332 -13.672 1.00 91.38 203 THR A C 1
ATOM 1604 O O . THR A 1 203 ? 7.634 8.675 -13.211 1.00 91.38 203 THR A O 1
ATOM 1607 N N . ILE A 1 204 ? 9.570 9.798 -12.928 1.00 94.94 204 ILE A N 1
ATOM 1608 C CA . ILE A 1 204 ? 9.646 9.657 -11.471 1.00 94.94 204 ILE A CA 1
ATOM 1609 C C . ILE A 1 204 ? 9.046 10.929 -10.848 1.00 94.94 204 ILE A C 1
ATOM 1611 O O . ILE A 1 204 ? 9.607 12.009 -11.046 1.00 94.94 204 ILE A O 1
ATOM 1615 N N . PRO A 1 205 ? 7.913 10.855 -10.126 1.00 96.06 205 PRO A N 1
ATOM 1616 C CA . PRO A 1 205 ? 7.296 12.035 -9.530 1.00 96.06 205 PRO A CA 1
ATOM 1617 C C . PRO A 1 205 ? 8.074 12.529 -8.303 1.00 96.06 205 PRO A C 1
ATOM 1619 O O . PRO A 1 205 ? 8.754 11.763 -7.622 1.00 96.06 205 PRO A O 1
ATOM 1622 N N . SER A 1 206 ? 7.912 13.812 -7.965 1.00 96.56 206 SER A N 1
ATOM 1623 C CA . SER A 1 206 ? 8.569 14.471 -6.820 1.00 96.56 206 SER A CA 1
ATOM 1624 C C . SER A 1 206 ? 8.106 13.984 -5.439 1.00 96.56 206 SER A C 1
ATOM 1626 O O . SER A 1 206 ? 8.548 14.493 -4.414 1.00 96.56 206 SER A O 1
ATOM 1628 N N . SER A 1 207 ? 7.168 13.042 -5.391 1.00 97.75 207 SER A N 1
ATOM 1629 C CA . SER A 1 207 ? 6.767 12.336 -4.175 1.00 97.75 207 SER A CA 1
ATOM 1630 C C . SER A 1 207 ? 7.712 11.186 -3.828 1.00 97.75 207 SER A C 1
ATOM 1632 O O . SER A 1 207 ? 7.771 10.775 -2.671 1.00 97.75 207 SER A O 1
ATOM 1634 N N . VAL A 1 208 ? 8.461 10.664 -4.806 1.00 98.31 208 VAL A N 1
ATOM 1635 C CA . VAL A 1 208 ? 9.373 9.537 -4.598 1.00 98.31 208 VAL A CA 1
ATOM 1636 C C . VAL A 1 208 ? 10.540 9.984 -3.729 1.00 98.31 208 VAL A C 1
ATOM 1638 O O . VAL A 1 208 ? 11.206 10.983 -4.008 1.00 98.31 208 VAL A O 1
ATOM 1641 N N . THR A 1 209 ? 10.790 9.213 -2.674 1.00 98.19 209 THR A N 1
ATOM 1642 C CA . THR A 1 209 ? 11.883 9.442 -1.720 1.00 98.19 209 THR A CA 1
ATOM 1643 C C . THR A 1 209 ? 12.937 8.338 -1.762 1.00 98.19 209 THR A C 1
ATOM 1645 O O . THR A 1 209 ? 14.084 8.586 -1.386 1.00 98.19 209 THR A O 1
ATOM 1648 N N . TYR A 1 210 ? 12.574 7.148 -2.250 1.00 98.38 210 TYR A N 1
ATOM 1649 C CA . TYR A 1 210 ? 13.432 5.967 -2.297 1.00 98.38 210 TYR A CA 1
ATOM 1650 C C . TYR A 1 210 ? 13.254 5.192 -3.608 1.00 98.38 210 TYR A C 1
ATOM 1652 O O . TYR A 1 210 ? 12.124 4.902 -4.010 1.00 98.38 210 TYR A O 1
ATOM 1660 N N . ILE A 1 211 ? 14.377 4.821 -4.227 1.00 98.44 211 ILE A N 1
ATOM 1661 C CA . ILE A 1 211 ? 14.455 3.937 -5.396 1.00 98.44 211 ILE A CA 1
ATOM 1662 C C . ILE A 1 211 ? 15.447 2.817 -5.066 1.00 98.44 211 ILE A C 1
ATOM 1664 O O . ILE A 1 211 ? 16.608 3.099 -4.773 1.00 98.44 211 ILE A O 1
ATOM 1668 N N . GLY A 1 212 ? 15.001 1.562 -5.083 1.00 98.50 212 GLY A N 1
ATOM 1669 C CA . GLY A 1 212 ? 15.805 0.428 -4.624 1.00 98.50 212 GLY A CA 1
ATOM 1670 C C . GLY A 1 212 ? 16.935 -0.012 -5.561 1.00 98.50 212 GLY A C 1
ATOM 1671 O O . GLY A 1 212 ? 17.051 0.430 -6.705 1.00 98.50 212 GLY A O 1
ATOM 1672 N N . ASP A 1 213 ? 17.765 -0.931 -5.064 1.00 98.56 213 ASP A N 1
ATOM 1673 C CA . ASP A 1 213 ? 18.891 -1.512 -5.808 1.00 98.56 213 ASP A CA 1
ATOM 1674 C C . ASP A 1 213 ? 18.425 -2.131 -7.123 1.00 98.56 213 ASP A C 1
ATOM 1676 O O . ASP A 1 213 ? 17.391 -2.796 -7.164 1.00 98.56 213 ASP A O 1
ATOM 1680 N N . ARG A 1 214 ? 19.186 -1.932 -8.203 1.00 98.38 214 ARG A N 1
ATOM 1681 C CA . ARG A 1 214 ? 18.905 -2.502 -9.531 1.00 98.38 214 ARG A CA 1
ATOM 1682 C C . ARG A 1 214 ? 17.523 -2.167 -10.096 1.00 98.38 214 ARG A C 1
ATOM 1684 O O . ARG A 1 214 ? 17.068 -2.865 -10.994 1.00 98.38 214 ARG A O 1
ATOM 1691 N N . CYS A 1 215 ? 16.848 -1.121 -9.607 1.00 98.31 215 CYS A N 1
ATOM 1692 C CA . CYS A 1 215 ? 15.457 -0.828 -9.965 1.00 98.31 215 CYS A CA 1
ATOM 1693 C C . CYS A 1 215 ? 15.203 -0.779 -11.480 1.00 98.31 215 CYS A C 1
ATOM 1695 O O . CYS A 1 215 ? 14.191 -1.301 -11.918 1.00 98.31 215 CYS A O 1
ATOM 1697 N N . PHE A 1 216 ? 16.112 -0.217 -12.275 1.00 98.19 216 PHE A N 1
ATOM 1698 C CA . PHE A 1 216 ? 16.039 -0.163 -13.741 1.00 98.19 216 PHE A CA 1
ATOM 1699 C C . PHE A 1 216 ? 17.218 -0.896 -14.400 1.00 98.19 216 PHE A C 1
ATOM 1701 O O . PHE A 1 216 ? 17.608 -0.586 -15.526 1.00 98.19 216 PHE A O 1
ATOM 1708 N N . SER A 1 217 ? 17.835 -1.852 -13.698 1.00 97.62 217 SER A N 1
ATOM 1709 C CA . SER A 1 217 ? 18.967 -2.602 -14.244 1.00 97.62 217 SER A CA 1
ATOM 1710 C C . SER A 1 217 ? 18.556 -3.333 -15.522 1.00 97.62 217 SER A C 1
ATOM 1712 O O . SER A 1 217 ? 17.457 -3.873 -15.615 1.00 97.62 217 SER A O 1
ATOM 1714 N N . ARG A 1 218 ? 19.435 -3.352 -16.530 1.00 97.19 218 ARG A N 1
ATOM 1715 C CA . ARG A 1 218 ? 19.185 -4.003 -17.832 1.00 97.19 218 ARG A CA 1
ATOM 1716 C C . ARG A 1 218 ? 17.972 -3.460 -18.617 1.00 97.19 218 ARG A C 1
ATOM 1718 O O . ARG A 1 218 ? 17.537 -4.108 -19.565 1.00 97.19 218 ARG A O 1
ATOM 1725 N N . CYS A 1 219 ? 17.471 -2.261 -18.309 1.00 97.62 219 CYS A N 1
ATOM 1726 C CA . CYS A 1 219 ? 16.540 -1.530 -19.180 1.00 97.62 219 CYS A CA 1
ATOM 1727 C C . CYS A 1 219 ? 17.279 -0.946 -20.395 1.00 97.62 219 CYS A C 1
ATOM 1729 O O . CYS A 1 219 ? 17.563 0.246 -20.444 1.00 97.62 219 CYS A O 1
ATOM 1731 N N . SER A 1 220 ? 17.631 -1.782 -21.373 1.00 96.56 220 SER A N 1
ATOM 1732 C CA . SER A 1 220 ? 18.500 -1.399 -22.501 1.00 96.56 220 SER A CA 1
ATOM 1733 C C . SER A 1 220 ? 17.956 -0.273 -23.388 1.00 96.56 220 SER A C 1
ATOM 1735 O O . SER A 1 220 ? 18.735 0.383 -24.070 1.00 96.56 220 SER A O 1
ATOM 1737 N N . SER A 1 221 ? 16.639 -0.048 -23.395 1.00 97.06 221 SER A N 1
ATOM 1738 C CA . SER A 1 221 ? 16.018 1.047 -24.156 1.00 97.06 221 SER A CA 1
ATOM 1739 C C . SER A 1 221 ? 15.958 2.374 -23.389 1.00 97.06 221 SER A C 1
ATOM 1741 O O . SER A 1 221 ? 15.584 3.390 -23.974 1.00 97.06 221 SER A O 1
ATOM 1743 N N . LEU A 1 222 ? 16.310 2.395 -22.097 1.00 97.00 222 LEU A N 1
ATOM 1744 C CA . LEU A 1 222 ? 16.222 3.588 -21.257 1.00 97.00 222 LEU A CA 1
ATOM 1745 C C . LEU A 1 222 ? 17.437 4.495 -21.492 1.00 97.00 222 LEU A C 1
ATOM 1747 O O . LEU A 1 222 ? 18.488 4.328 -20.875 1.00 97.00 222 LEU A O 1
ATOM 1751 N N . SER A 1 223 ? 17.292 5.481 -22.376 1.00 96.00 223 SER A N 1
ATOM 1752 C CA . SER A 1 223 ? 18.391 6.384 -22.745 1.00 96.00 223 SER A CA 1
ATOM 1753 C C . SER A 1 223 ? 18.642 7.499 -21.732 1.00 96.00 223 SER A C 1
ATOM 1755 O O . SER A 1 223 ? 19.773 7.957 -21.581 1.00 96.00 223 SER A O 1
ATOM 1757 N N . SER A 1 224 ? 17.600 7.972 -21.046 1.00 95.88 224 SER A N 1
ATOM 1758 C CA . SER A 1 224 ? 17.726 9.031 -20.048 1.00 95.88 224 SER A CA 1
ATOM 1759 C C . SER A 1 224 ? 16.655 8.951 -18.968 1.00 95.88 224 SER A C 1
ATOM 1761 O O . SER A 1 224 ? 15.578 8.385 -19.159 1.00 95.88 224 SER A O 1
ATOM 1763 N N . VAL A 1 225 ? 16.964 9.529 -17.809 1.00 95.56 225 VAL A N 1
ATOM 1764 C CA . VAL A 1 225 ? 16.048 9.623 -16.673 1.00 95.56 225 VAL A CA 1
ATOM 1765 C C . VAL A 1 225 ? 16.300 10.910 -15.896 1.00 95.56 225 VAL A C 1
ATOM 1767 O O . VAL A 1 225 ? 17.445 11.319 -15.699 1.00 95.56 225 VAL A O 1
ATOM 1770 N N . THR A 1 226 ? 15.223 11.533 -15.424 1.00 95.81 226 THR A N 1
ATOM 1771 C CA . THR A 1 226 ? 15.288 12.686 -14.523 1.00 95.81 226 THR A CA 1
ATOM 1772 C C . THR A 1 226 ? 14.928 12.248 -13.112 1.00 95.81 226 THR A C 1
ATOM 1774 O O . THR A 1 226 ? 13.855 11.693 -12.879 1.00 95.81 226 THR A O 1
ATOM 1777 N N . ILE A 1 227 ? 15.822 12.520 -12.168 1.00 95.88 227 ILE A N 1
ATOM 1778 C CA . ILE A 1 227 ? 15.658 12.244 -10.745 1.00 95.88 227 ILE A CA 1
ATOM 1779 C C . ILE A 1 227 ? 15.244 13.540 -10.039 1.00 95.88 227 ILE A C 1
ATOM 1781 O O . ILE A 1 227 ? 16.017 14.501 -10.057 1.00 95.88 227 ILE A O 1
ATOM 1785 N N . PRO A 1 228 ? 14.060 13.587 -9.407 1.00 95.62 228 PRO A N 1
ATOM 1786 C CA . PRO A 1 228 ? 13.652 14.730 -8.597 1.00 95.62 228 PRO A CA 1
ATOM 1787 C C . PRO A 1 228 ? 14.520 14.909 -7.342 1.00 95.62 228 PRO A C 1
ATOM 1789 O O . PRO A 1 228 ? 14.954 13.926 -6.736 1.00 95.62 228 PRO A O 1
ATOM 1792 N N . SER A 1 229 ? 14.654 16.151 -6.872 1.00 95.69 229 SER A N 1
ATOM 1793 C CA . SER A 1 229 ? 15.370 16.506 -5.632 1.00 95.69 229 SER A CA 1
ATOM 1794 C C . SER A 1 229 ? 14.803 15.857 -4.363 1.00 95.69 229 SER A C 1
ATOM 1796 O O . SER A 1 229 ? 15.479 15.785 -3.337 1.00 95.69 229 SER A O 1
ATOM 1798 N N . SER A 1 230 ? 13.564 15.359 -4.420 1.00 96.50 230 SER A N 1
ATOM 1799 C CA . SER A 1 230 ? 12.916 14.621 -3.333 1.00 96.50 230 SER A CA 1
ATOM 1800 C C . SER A 1 230 ? 13.535 13.247 -3.070 1.00 96.50 230 SER A C 1
ATOM 1802 O O . SER A 1 230 ? 13.359 12.710 -1.973 1.00 96.50 230 SER A O 1
ATOM 1804 N N . VAL A 1 231 ? 14.235 12.665 -4.051 1.00 97.31 231 VAL A N 1
ATOM 1805 C CA . VAL A 1 231 ? 14.807 11.320 -3.949 1.00 97.31 231 VAL A CA 1
ATOM 1806 C C . VAL A 1 231 ? 16.019 11.355 -3.023 1.00 97.31 231 VAL A C 1
ATOM 1808 O O . VAL A 1 231 ? 17.082 11.871 -3.362 1.00 97.31 231 VAL A O 1
ATOM 1811 N N . ARG A 1 232 ? 15.860 10.778 -1.830 1.00 96.44 232 ARG A N 1
ATOM 1812 C CA . ARG A 1 232 ? 16.880 10.765 -0.771 1.00 96.44 232 ARG A CA 1
ATOM 1813 C C . ARG A 1 232 ? 17.841 9.590 -0.896 1.00 96.44 232 ARG A C 1
ATOM 1815 O O . ARG A 1 232 ? 18.961 9.663 -0.401 1.00 96.44 232 ARG A O 1
ATOM 1822 N N . SER A 1 233 ? 17.401 8.501 -1.521 1.00 97.19 233 SER A N 1
ATOM 1823 C CA . SER A 1 233 ? 18.182 7.277 -1.667 1.00 97.19 233 SER A CA 1
ATOM 1824 C C . SER A 1 233 ? 17.919 6.629 -3.023 1.00 97.19 233 SER A C 1
ATOM 1826 O O . SER A 1 233 ? 16.768 6.462 -3.430 1.00 97.19 233 SER A O 1
ATOM 1828 N N . ILE A 1 234 ? 19.010 6.290 -3.709 1.00 97.50 234 ILE A N 1
ATOM 1829 C CA . ILE A 1 234 ? 19.029 5.543 -4.966 1.00 97.50 234 ILE A CA 1
ATOM 1830 C C . ILE A 1 234 ? 19.926 4.334 -4.731 1.00 97.50 234 ILE A C 1
ATOM 1832 O O . ILE A 1 234 ? 21.067 4.495 -4.293 1.00 97.50 234 ILE A O 1
ATOM 1836 N N . GLY A 1 235 ? 19.399 3.148 -5.004 1.00 97.62 235 GLY A N 1
ATOM 1837 C CA . GLY A 1 235 ? 20.101 1.896 -4.792 1.00 97.62 235 GLY A CA 1
ATOM 1838 C C . GLY A 1 235 ? 21.269 1.660 -5.750 1.00 97.62 235 GLY A C 1
ATOM 1839 O O . GLY A 1 235 ? 21.447 2.334 -6.770 1.00 97.62 235 GLY A O 1
ATOM 1840 N N . ILE A 1 236 ? 22.072 0.657 -5.412 1.00 97.69 236 ILE A N 1
ATOM 1841 C CA . ILE A 1 236 ? 23.254 0.238 -6.169 1.00 97.69 236 ILE A CA 1
ATOM 1842 C C . ILE A 1 236 ? 22.819 -0.318 -7.531 1.00 97.69 236 ILE A C 1
ATOM 1844 O O . ILE A 1 236 ? 21.804 -1.009 -7.624 1.00 97.69 236 ILE A O 1
ATOM 1848 N N . GLU A 1 237 ? 23.577 -0.016 -8.594 1.00 96.88 237 GLU A N 1
ATOM 1849 C CA . GLU A 1 237 ? 23.308 -0.497 -9.967 1.00 96.88 237 GLU A CA 1
ATOM 1850 C C . GLU A 1 237 ? 21.886 -0.166 -10.470 1.00 96.88 237 GLU A C 1
ATOM 1852 O O . GLU A 1 237 ? 21.321 -0.883 -11.295 1.00 96.88 237 GLU A O 1
ATOM 1857 N N . CYS A 1 238 ? 21.279 0.913 -9.956 1.00 96.94 238 CYS A N 1
ATOM 1858 C CA . CYS A 1 238 ? 19.889 1.267 -10.243 1.00 96.94 238 CYS A CA 1
ATOM 1859 C C . CYS A 1 238 ? 19.619 1.506 -11.735 1.00 96.94 238 CYS A C 1
ATOM 1861 O O . CYS A 1 238 ? 18.549 1.134 -12.202 1.00 96.94 238 CYS A O 1
ATOM 1863 N N . PHE A 1 239 ? 20.559 2.098 -12.474 1.00 96.62 239 PHE A N 1
ATOM 1864 C CA . PHE A 1 239 ? 20.418 2.394 -13.902 1.00 96.62 239 PHE A CA 1
ATOM 1865 C C . PHE A 1 239 ? 21.496 1.669 -14.725 1.00 96.62 239 PHE A C 1
ATOM 1867 O O . PHE A 1 239 ? 22.584 1.421 -14.196 1.00 96.62 239 PHE A O 1
ATOM 1874 N N . PRO A 1 240 ? 21.226 1.340 -16.003 1.00 95.25 240 PRO A N 1
ATOM 1875 C CA . PRO A 1 240 ? 22.243 0.873 -16.943 1.00 95.25 240 PRO A CA 1
ATOM 1876 C C . PRO A 1 240 ? 23.390 1.884 -17.094 1.00 95.25 240 PRO A C 1
ATOM 1878 O O . PRO A 1 240 ? 23.192 3.085 -16.918 1.00 95.25 240 PRO A O 1
ATOM 1881 N N . SER A 1 241 ? 24.584 1.405 -17.460 1.00 92.25 241 SER A N 1
ATOM 1882 C CA . SER A 1 241 ? 25.776 2.254 -17.638 1.00 92.25 241 SER A CA 1
ATOM 1883 C C . SER A 1 241 ? 25.597 3.352 -18.685 1.00 92.25 241 SER A C 1
ATOM 1885 O O . SER A 1 241 ? 26.187 4.420 -18.555 1.00 92.25 241 SER A O 1
ATOM 1887 N N . ASP A 1 242 ? 24.775 3.086 -19.699 1.00 93.00 242 ASP A N 1
ATOM 1888 C CA . ASP A 1 242 ? 24.628 3.941 -20.878 1.00 93.00 242 ASP A CA 1
ATOM 1889 C C . ASP A 1 242 ? 23.454 4.932 -20.740 1.00 93.00 242 ASP A C 1
ATOM 1891 O O . ASP A 1 242 ? 23.178 5.713 -21.650 1.00 93.00 242 ASP A O 1
ATOM 1895 N N . THR A 1 243 ? 22.755 4.922 -19.599 1.00 96.19 243 THR A N 1
ATOM 1896 C CA . THR A 1 243 ? 21.630 5.820 -19.317 1.00 96.19 243 THR A CA 1
ATOM 1897 C C . THR A 1 243 ? 22.123 7.169 -18.793 1.00 96.19 243 THR A C 1
ATOM 1899 O O . THR A 1 243 ? 22.824 7.252 -17.783 1.00 96.19 243 THR A O 1
ATOM 1902 N N . ILE A 1 244 ? 21.686 8.260 -19.423 1.00 96.25 244 ILE A N 1
ATOM 1903 C CA . ILE A 1 244 ? 21.977 9.625 -18.970 1.00 96.25 244 ILE A CA 1
ATOM 1904 C C . ILE A 1 244 ? 21.065 9.978 -17.786 1.00 96.25 244 ILE A C 1
ATOM 1906 O O . ILE A 1 244 ? 19.847 10.083 -17.930 1.00 96.25 244 ILE A O 1
ATOM 1910 N N . VAL A 1 245 ? 21.652 10.194 -16.608 1.00 95.12 245 VAL A N 1
ATOM 1911 C CA . VAL A 1 245 ? 20.912 10.526 -15.380 1.00 95.12 245 VAL A CA 1
ATOM 1912 C C . VAL A 1 245 ? 20.999 12.027 -15.092 1.00 95.12 245 VAL A C 1
ATOM 1914 O O . VAL A 1 245 ? 22.058 12.538 -14.727 1.00 95.12 245 VAL A O 1
ATOM 1917 N N . HIS A 1 246 ? 19.873 12.732 -15.200 1.00 94.69 246 HIS A N 1
ATOM 1918 C CA . HIS A 1 246 ? 19.738 14.132 -14.795 1.00 94.69 246 HIS A CA 1
ATOM 1919 C C . HIS A 1 246 ? 19.235 14.214 -13.353 1.00 94.69 246 HIS A C 1
ATOM 1921 O O . HIS A 1 246 ? 18.269 13.543 -12.997 1.00 94.69 246 HIS A O 1
ATOM 1927 N N . ARG A 1 247 ? 19.860 15.044 -12.515 1.00 89.00 247 ARG A N 1
ATOM 1928 C CA . ARG A 1 247 ? 19.358 15.350 -11.168 1.00 89.00 247 ARG A CA 1
ATOM 1929 C C . ARG A 1 247 ? 18.837 16.780 -11.132 1.00 89.00 247 ARG A C 1
ATOM 1931 O O . ARG A 1 247 ? 19.582 17.694 -11.481 1.00 89.00 247 ARG A O 1
ATOM 1938 N N . ASN A 1 248 ? 17.587 16.928 -10.704 1.00 83.88 248 ASN A N 1
ATOM 1939 C CA . ASN A 1 248 ? 16.939 18.211 -10.433 1.00 83.88 248 ASN A CA 1
ATOM 1940 C C . ASN A 1 248 ? 16.947 18.528 -8.938 1.00 83.88 248 ASN A C 1
ATOM 1942 O O . ASN A 1 248 ? 17.071 17.578 -8.133 1.00 83.88 248 ASN A O 1
#

Foldseek 3Di:
DPDDALVNVVVVLLPPADLVVVVCVCVVDVRNPCSLCVDLEDSYQDDPVRVVSNVNHQEYEDEDLQGAPQQPFFAAPDPPRPGVDHPDPGHDHHNAYEYNDEGEVVSCVRCVVDRYHYQAYEHALVNCVVVNQADDQSHQEYEACNQALVCVDQEHDDHLNHAEYEASPNAQVCNPQEYEDHLNHAYYYANPQANNCNPQDYADHLNHQEAEALVHHNNVNHAEDEDEPNHNYHYHNPHDPRYHYHYD

InterPro domains:
  IPR026906 BspA-type LRR region [PF13306] (134-241)
  IPR032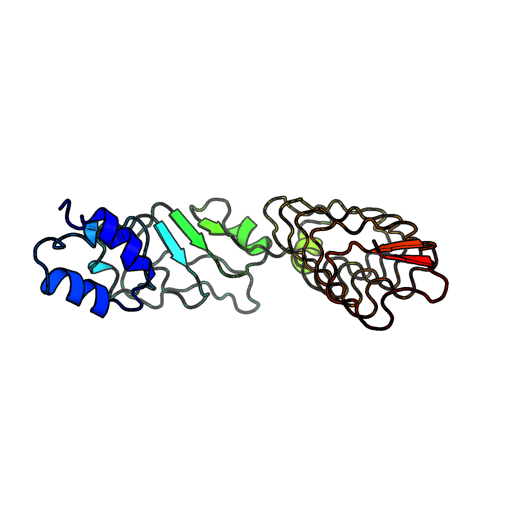675 Leucine-rich repeat domain superfamily [G3DSA:3.80.10.10] (37-246)
  IPR053139 Putative surface bspA-like protein [PTHR45661] (20-239)